Protein AF-A0A813E3Z1-F1 (afdb_monomer_lite)

Sequence (266 aa):
QDQLLAAVASARKRREEAEWQKRLFEMMGEDDNNDVSHFGGYEDVEAADRGGGDSWADDIAREVDARRRGGNLNMSKLMAEAARSVSAQQPSVSDGSRHKSASGGGPQKPAGGATGAADSSSSSARAAPAVRAAPAVDPEAAEEERLAARARDEARWSKLEANLAQAPEPSAATAGLGLREADLPWPSGPADNPLRIDPGGHPKVVRSQLRAGLLRWHPDKFEQRFGRLLVDGPEGKERASILGRVKALAQQLTRLMANMPSSENG

Organism: Polarella glacialis (NCBI:txid89957)

pLDDT: mean 73.29, std 20.18, range [33.88, 97.69]

Structure (mmCIF, N/CA/C/O backbone):
data_AF-A0A813E3Z1-F1
#
_entry.id   AF-A0A813E3Z1-F1
#
loop_
_atom_site.group_PDB
_atom_site.id
_atom_site.type_symbol
_atom_site.label_atom_id
_atom_site.label_alt_id
_atom_site.label_comp_id
_atom_site.label_asym_id
_atom_site.label_entity_id
_atom_site.label_seq_id
_atom_site.pdbx_PDB_ins_code
_atom_site.Cartn_x
_atom_site.Cartn_y
_atom_site.Cartn_z
_atom_site.occupancy
_atom_site.B_iso_or_equiv
_atom_site.auth_seq_id
_atom_site.auth_comp_id
_atom_site.auth_asym_id
_atom_site.auth_atom_id
_atom_site.pdbx_PDB_model_num
ATOM 1 N N . GLN A 1 1 ? 12.073 -34.706 -32.295 1.00 74.25 1 GLN A N 1
ATOM 2 C CA . GLN A 1 1 ? 11.045 -33.904 -32.996 1.00 74.25 1 GLN A CA 1
ATOM 3 C C . GLN A 1 1 ? 10.020 -33.339 -32.011 1.00 74.25 1 GLN A C 1
ATOM 5 O O . GLN A 1 1 ? 9.723 -32.156 -32.107 1.00 74.25 1 GLN A O 1
ATOM 10 N N . ASP A 1 2 ? 9.590 -34.099 -31.001 1.00 82.19 2 ASP A N 1
ATOM 11 C CA . ASP A 1 2 ? 8.597 -33.641 -30.006 1.00 82.19 2 ASP A CA 1
ATOM 12 C C . ASP A 1 2 ? 9.015 -32.408 -29.188 1.00 82.19 2 ASP A C 1
ATOM 14 O O . ASP A 1 2 ? 8.200 -31.524 -28.941 1.00 82.19 2 ASP A O 1
ATOM 18 N N . GLN A 1 3 ? 10.300 -32.276 -28.839 1.00 81.50 3 GLN A N 1
ATOM 19 C CA . GLN A 1 3 ? 10.806 -31.085 -28.139 1.00 81.50 3 GLN A CA 1
ATOM 20 C C . GLN A 1 3 ? 10.687 -29.801 -28.977 1.00 81.50 3 GLN A C 1
ATOM 22 O O . GLN A 1 3 ? 10.383 -28.740 -28.439 1.00 81.50 3 GLN A O 1
ATOM 27 N N . LEU A 1 4 ? 10.876 -29.893 -30.299 1.00 88.06 4 LEU A N 1
ATOM 28 C CA . LEU A 1 4 ? 10.722 -28.746 -31.197 1.00 88.06 4 LEU A CA 1
ATOM 29 C C . LEU A 1 4 ? 9.248 -28.346 -31.326 1.00 88.06 4 LEU A C 1
ATOM 31 O O . LEU A 1 4 ? 8.934 -27.160 -31.300 1.00 88.06 4 LEU A O 1
ATOM 35 N N . LEU A 1 5 ? 8.337 -29.321 -31.390 1.00 89.62 5 LEU A N 1
ATOM 36 C CA . LEU A 1 5 ? 6.895 -29.057 -31.420 1.00 89.62 5 LEU A CA 1
ATOM 37 C C . LEU A 1 5 ? 6.408 -28.400 -30.118 1.00 89.62 5 LEU A C 1
ATOM 39 O O . LEU A 1 5 ? 5.647 -27.434 -30.171 1.00 89.62 5 LEU A O 1
ATOM 43 N N . ALA A 1 6 ? 6.900 -28.852 -28.961 1.00 87.56 6 ALA A N 1
ATOM 44 C CA . ALA A 1 6 ? 6.587 -28.242 -27.668 1.00 87.56 6 ALA A CA 1
ATOM 45 C C . ALA A 1 6 ? 7.118 -26.799 -27.551 1.00 87.56 6 ALA A C 1
ATOM 47 O O . ALA A 1 6 ? 6.421 -25.921 -27.037 1.00 87.56 6 ALA A O 1
ATOM 48 N N . ALA A 1 7 ? 8.322 -26.530 -28.067 1.00 88.38 7 ALA A N 1
ATOM 49 C CA . ALA A 1 7 ? 8.898 -25.185 -28.092 1.00 88.38 7 ALA A CA 1
ATOM 50 C C . ALA A 1 7 ? 8.114 -24.227 -29.009 1.00 88.38 7 ALA A C 1
ATOM 52 O O . ALA A 1 7 ? 7.877 -23.075 -28.652 1.00 88.38 7 ALA A O 1
ATOM 53 N N . VAL A 1 8 ? 7.650 -24.702 -30.168 1.00 92.44 8 VAL A N 1
ATOM 54 C CA . VAL A 1 8 ? 6.814 -23.899 -31.077 1.00 92.44 8 VAL A CA 1
ATOM 55 C C . VAL A 1 8 ? 5.442 -23.616 -30.457 1.00 92.44 8 VAL A C 1
ATOM 57 O O . VAL A 1 8 ? 4.948 -22.491 -30.546 1.00 92.44 8 VAL A O 1
ATOM 60 N N . ALA A 1 9 ? 4.841 -24.599 -29.781 1.00 90.25 9 ALA A N 1
ATOM 61 C CA . ALA A 1 9 ? 3.564 -24.420 -29.094 1.00 90.25 9 ALA A CA 1
ATOM 62 C C . ALA A 1 9 ? 3.657 -23.397 -27.948 1.00 90.25 9 ALA A C 1
ATOM 64 O O . ALA A 1 9 ? 2.782 -22.540 -27.818 1.00 90.25 9 ALA A O 1
ATOM 65 N N . SER A 1 10 ? 4.730 -23.434 -27.150 1.00 85.31 10 SER A N 1
ATOM 66 C CA . SER A 1 10 ? 4.934 -22.468 -26.063 1.00 85.31 10 SER A CA 1
ATOM 67 C C . SER A 1 10 ? 5.219 -21.055 -26.582 1.00 85.31 10 SER A C 1
ATOM 69 O O . SER A 1 10 ? 4.670 -20.090 -26.049 1.00 85.31 10 SER A O 1
ATOM 71 N N . ALA A 1 11 ? 5.996 -20.921 -27.662 1.00 90.12 11 ALA A N 1
ATOM 72 C CA . ALA A 1 11 ? 6.243 -19.635 -28.314 1.00 90.12 11 ALA A CA 1
ATOM 73 C C . ALA A 1 11 ? 4.955 -19.019 -28.883 1.00 90.12 11 ALA A C 1
ATOM 75 O O . ALA A 1 11 ? 4.701 -17.827 -28.704 1.00 90.12 11 ALA A O 1
ATOM 76 N N . ARG A 1 12 ? 4.106 -19.838 -29.516 1.00 93.75 12 ARG A N 1
ATOM 77 C CA . ARG A 1 12 ? 2.800 -19.399 -30.018 1.00 93.75 12 ARG A CA 1
ATOM 78 C C . ARG A 1 12 ? 1.882 -18.950 -28.884 1.00 93.75 12 ARG A C 1
ATOM 80 O O . ARG A 1 12 ? 1.320 -17.864 -28.972 1.00 93.75 12 ARG A O 1
ATOM 87 N N . LYS A 1 13 ? 1.796 -19.735 -27.806 1.00 91.88 13 LYS A N 1
ATOM 88 C CA . LYS A 1 13 ? 0.985 -19.389 -26.632 1.00 91.88 13 LYS A CA 1
ATOM 89 C C . LYS A 1 13 ? 1.420 -18.058 -26.012 1.00 91.88 13 LYS A C 1
ATOM 91 O O . LYS A 1 13 ? 0.569 -17.225 -25.734 1.00 91.88 13 LYS A O 1
ATOM 96 N N . ARG A 1 14 ? 2.732 -17.819 -25.867 1.00 87.62 14 ARG A N 1
ATOM 97 C CA . ARG A 1 14 ? 3.255 -16.533 -25.367 1.00 87.62 14 ARG A CA 1
ATOM 98 C C . ARG A 1 14 ? 2.874 -15.352 -26.257 1.00 87.62 14 ARG A C 1
ATOM 100 O O . ARG A 1 14 ? 2.561 -14.284 -25.745 1.00 87.62 14 ARG A O 1
ATOM 107 N N . ARG A 1 15 ? 2.890 -15.533 -27.581 1.00 91.56 15 ARG A N 1
ATOM 108 C CA . ARG A 1 15 ? 2.476 -14.482 -28.519 1.00 91.56 15 ARG A CA 1
ATOM 109 C C . ARG A 1 15 ? 0.981 -14.185 -28.409 1.00 91.56 15 ARG A C 1
ATOM 111 O O . ARG A 1 15 ? 0.606 -13.021 -28.352 1.00 91.56 15 ARG A O 1
ATOM 118 N N . GLU A 1 16 ? 0.152 -15.224 -28.350 1.00 92.19 16 GLU A N 1
ATOM 119 C CA . GLU A 1 16 ? -1.299 -15.083 -28.185 1.00 92.19 16 GLU A CA 1
ATOM 120 C C . GLU A 1 16 ? -1.649 -14.410 -26.845 1.00 92.19 16 GLU A C 1
ATOM 122 O O . GLU A 1 16 ? -2.505 -13.531 -26.806 1.00 92.19 16 GLU A O 1
ATOM 127 N N . GLU A 1 17 ? -0.940 -14.745 -25.763 1.00 86.12 17 GLU A N 1
ATOM 128 C CA . GLU A 1 17 ? -1.108 -14.118 -24.446 1.00 86.12 17 GLU A CA 1
ATOM 129 C C . GLU A 1 17 ? -0.689 -12.639 -24.443 1.00 86.12 17 GLU A C 1
ATOM 131 O O . GLU A 1 17 ? -1.415 -11.801 -23.913 1.00 86.12 17 GLU A O 1
ATOM 136 N N . ALA A 1 18 ? 0.419 -12.287 -25.104 1.00 87.62 18 ALA A N 1
ATOM 137 C CA . ALA A 1 18 ? 0.845 -10.894 -25.253 1.00 87.62 18 ALA A CA 1
ATOM 138 C C . ALA A 1 18 ? -0.134 -10.065 -26.108 1.00 87.62 18 ALA A C 1
ATOM 140 O O . ALA A 1 18 ? -0.442 -8.920 -25.773 1.00 87.62 18 ALA A O 1
ATOM 141 N N . GLU A 1 19 ? -0.660 -10.637 -27.197 1.00 90.06 19 GLU A N 1
ATOM 142 C CA . GLU A 1 19 ? -1.689 -9.994 -28.027 1.00 90.06 19 GLU A CA 1
ATOM 143 C C . GLU A 1 19 ? -3.004 -9.815 -27.252 1.00 90.06 19 GLU A C 1
ATOM 145 O O . GLU A 1 19 ? -3.650 -8.769 -27.362 1.00 90.06 19 GLU A O 1
ATOM 150 N N . TRP A 1 20 ? -3.377 -10.796 -26.427 1.00 93.81 20 TRP A N 1
ATOM 151 C CA . TRP A 1 20 ? -4.540 -10.703 -25.549 1.00 93.81 20 TRP A CA 1
ATOM 152 C C . TRP A 1 20 ? -4.360 -9.630 -24.471 1.00 93.81 20 TRP A C 1
ATOM 154 O O . TRP A 1 20 ? -5.242 -8.790 -24.317 1.00 93.81 20 TRP A O 1
ATOM 164 N N . GLN A 1 21 ? -3.208 -9.581 -23.794 1.00 79.00 21 GLN A N 1
ATOM 165 C CA . GLN A 1 21 ? -2.895 -8.526 -22.823 1.00 79.00 21 GLN A CA 1
ATOM 166 C C . GLN A 1 21 ? -2.928 -7.136 -23.462 1.00 79.00 21 GLN A C 1
ATOM 168 O O . GLN A 1 21 ? -3.492 -6.210 -22.880 1.00 79.00 21 GLN A O 1
ATOM 173 N N . LYS A 1 22 ? -2.384 -6.990 -24.678 1.00 84.75 22 LYS A N 1
ATOM 174 C CA . LYS A 1 22 ? -2.438 -5.728 -25.424 1.00 84.75 22 LYS A CA 1
ATOM 175 C C . LYS A 1 22 ? -3.880 -5.308 -25.712 1.00 84.75 22 LYS A C 1
ATOM 177 O O . LYS A 1 22 ? -4.226 -4.166 -25.435 1.00 84.75 22 LYS A O 1
ATOM 182 N N . ARG A 1 23 ? -4.723 -6.219 -26.214 1.00 83.12 23 ARG A N 1
ATOM 183 C CA . ARG A 1 23 ? -6.149 -5.934 -26.466 1.00 83.12 23 ARG A CA 1
ATOM 184 C C . ARG A 1 23 ? -6.906 -5.578 -25.198 1.00 83.12 23 ARG A C 1
ATOM 186 O O . ARG A 1 23 ? -7.739 -4.686 -25.222 1.00 83.12 23 ARG A O 1
ATOM 193 N N . LEU A 1 24 ? -6.625 -6.272 -24.100 1.00 81.12 24 LEU A N 1
ATOM 194 C CA . LEU A 1 24 ? -7.276 -6.011 -22.822 1.00 81.12 24 LEU A CA 1
ATOM 195 C C . LEU A 1 24 ? -6.891 -4.627 -22.287 1.00 81.12 24 LEU A C 1
ATOM 197 O O . LEU A 1 24 ? -7.737 -3.909 -21.765 1.00 81.12 24 LEU A O 1
ATOM 201 N N . PHE A 1 25 ? -5.636 -4.223 -22.493 1.00 74.25 25 PHE A N 1
ATOM 202 C CA . PHE A 1 25 ? -5.161 -2.884 -22.162 1.00 74.25 25 PHE A CA 1
ATOM 203 C C . PHE A 1 25 ? -5.736 -1.795 -23.082 1.00 74.25 25 PHE A C 1
ATOM 205 O O . PHE A 1 25 ? -6.035 -0.706 -22.609 1.00 74.25 25 PHE A O 1
ATOM 212 N N . GLU A 1 26 ? -5.906 -2.078 -24.374 1.00 76.44 26 GLU A N 1
ATOM 213 C CA . GLU A 1 26 ? -6.523 -1.167 -25.350 1.00 76.44 26 GLU A CA 1
ATOM 214 C C . GLU A 1 26 ? -8.010 -0.953 -25.028 1.00 76.44 26 GLU A C 1
ATOM 216 O O . GLU A 1 26 ? -8.450 0.179 -24.859 1.00 76.44 26 GLU A O 1
ATOM 221 N N . MET A 1 27 ? -8.743 -2.040 -24.778 1.00 69.62 27 MET A N 1
ATOM 222 C CA . MET A 1 27 ? -10.168 -2.013 -24.443 1.00 69.62 27 MET A CA 1
ATOM 223 C C . MET A 1 27 ? -10.462 -1.344 -23.091 1.00 69.62 27 MET A C 1
ATOM 225 O O . MET A 1 27 ? -11.468 -0.660 -22.968 1.00 69.62 27 MET A O 1
ATOM 229 N N . MET A 1 28 ? -9.596 -1.498 -22.080 1.00 67.94 28 MET A N 1
ATOM 230 C CA . MET A 1 28 ? -9.754 -0.782 -20.801 1.00 67.94 28 MET A CA 1
ATOM 231 C C . MET A 1 28 ? -9.147 0.630 -20.808 1.00 67.94 28 MET A C 1
ATOM 233 O O . MET A 1 28 ? -9.383 1.403 -19.887 1.00 67.94 28 MET A O 1
ATOM 237 N N . GLY A 1 29 ? -8.323 0.966 -21.803 1.00 57.12 29 GLY A N 1
ATOM 238 C CA . GLY A 1 29 ? -7.629 2.250 -21.886 1.00 57.12 29 GLY A CA 1
ATOM 239 C C . GLY A 1 29 ? -8.407 3.348 -22.613 1.00 57.12 29 GLY A C 1
ATOM 240 O O . GLY A 1 29 ? -8.059 4.519 -22.448 1.00 57.12 29 GLY A O 1
ATOM 241 N N . GLU A 1 30 ? -9.416 2.991 -23.412 1.00 54.31 30 GLU A N 1
ATOM 242 C CA . GLU A 1 30 ? -10.177 3.939 -24.238 1.00 54.31 30 GLU A CA 1
ATOM 243 C C . GLU A 1 30 ? -11.436 4.510 -23.559 1.00 54.31 30 GLU A C 1
ATOM 245 O O . GLU A 1 30 ? -11.822 5.626 -23.900 1.00 54.31 30 GLU A O 1
ATOM 250 N N . ASP A 1 31 ? -12.017 3.842 -22.554 1.00 51.91 31 ASP A N 1
ATOM 251 C CA . ASP A 1 31 ? -13.284 4.296 -21.942 1.00 51.91 31 ASP A CA 1
ATOM 252 C C . ASP A 1 31 ? -13.135 5.350 -20.822 1.00 51.91 31 ASP A C 1
ATOM 254 O O . ASP A 1 31 ? -14.078 6.077 -20.522 1.00 51.91 31 ASP A O 1
ATOM 258 N N . ASP A 1 32 ? -11.950 5.526 -20.228 1.00 51.78 32 ASP A N 1
ATOM 259 C CA . ASP A 1 32 ? -11.802 6.338 -19.001 1.00 51.78 32 ASP A CA 1
ATOM 260 C C . ASP A 1 32 ? -11.526 7.838 -19.229 1.00 51.78 32 ASP A C 1
ATOM 262 O O . ASP A 1 32 ? -11.311 8.598 -18.280 1.00 51.78 32 ASP A O 1
ATOM 266 N N . ASN A 1 33 ? -11.509 8.302 -20.481 1.00 51.59 33 ASN A N 1
ATOM 267 C CA . ASN A 1 33 ? -11.088 9.671 -20.797 1.00 51.59 33 ASN A CA 1
ATOM 268 C C . ASN A 1 33 ? -12.229 10.684 -20.978 1.00 51.59 33 ASN A C 1
ATOM 270 O O . ASN A 1 33 ? -11.923 11.847 -21.238 1.00 51.59 33 ASN A O 1
ATOM 274 N N . ASN A 1 34 ? -13.506 10.301 -20.836 1.00 47.50 34 ASN A N 1
ATOM 275 C CA . ASN A 1 34 ? -14.605 11.230 -21.137 1.00 47.50 34 ASN A CA 1
ATOM 276 C C . ASN A 1 34 ? -15.679 11.431 -20.055 1.00 47.50 34 ASN A C 1
ATOM 278 O O . ASN A 1 34 ? -16.623 12.167 -20.325 1.00 47.50 34 ASN A O 1
ATOM 282 N N . ASP A 1 35 ? -15.544 10.881 -18.839 1.00 48.06 35 ASP A N 1
ATOM 283 C CA . ASP A 1 35 ? -16.589 11.073 -17.809 1.00 48.06 35 ASP A CA 1
ATOM 284 C C . ASP A 1 35 ? -16.090 11.361 -16.380 1.00 48.06 35 ASP A C 1
ATOM 286 O O . ASP A 1 35 ? -16.751 11.099 -15.381 1.00 48.06 35 ASP A O 1
ATOM 290 N N . VAL A 1 36 ? -14.912 11.976 -16.244 1.00 48.81 36 VAL A N 1
ATOM 291 C CA . VAL A 1 36 ? -14.408 12.433 -14.927 1.00 48.81 36 VAL A CA 1
ATOM 292 C C . VAL A 1 36 ? -15.011 13.793 -14.511 1.00 48.81 36 VAL A C 1
ATOM 294 O O . VAL A 1 36 ? -14.754 14.293 -13.418 1.00 48.81 36 VAL A O 1
ATOM 297 N N . SER A 1 37 ? -15.879 14.385 -15.339 1.00 51.22 37 SER A N 1
ATOM 298 C CA . SER A 1 37 ? -16.566 15.651 -15.023 1.00 51.22 37 SER A CA 1
ATOM 299 C C . SER A 1 37 ? -17.911 15.469 -14.310 1.00 51.22 37 SER A C 1
ATOM 301 O O . SER A 1 37 ? -18.487 16.462 -13.870 1.00 51.22 37 SER A O 1
ATOM 303 N N . HIS A 1 38 ? -18.425 14.239 -14.178 1.00 45.81 38 HIS A N 1
ATOM 304 C CA . HIS A 1 38 ? -19.737 13.974 -13.571 1.00 45.81 38 HIS A CA 1
ATOM 305 C C . HIS A 1 38 ? -19.663 13.449 -12.124 1.00 45.81 38 HIS A C 1
ATOM 307 O O . HIS A 1 38 ? -20.632 12.923 -11.589 1.00 45.81 38 HIS A O 1
ATOM 313 N N . PHE A 1 39 ? -18.531 13.624 -11.433 1.00 45.41 39 PHE A N 1
ATOM 314 C CA . PHE A 1 39 ? -18.390 13.253 -10.016 1.00 45.41 39 PHE A CA 1
ATOM 315 C C . PHE A 1 39 ? -18.828 14.395 -9.081 1.00 45.41 39 PHE A C 1
ATOM 317 O O . PHE A 1 39 ? -18.087 14.855 -8.214 1.00 45.41 39 PHE A O 1
ATOM 324 N N . GLY A 1 40 ? -20.044 14.891 -9.303 1.00 45.53 40 GLY A N 1
ATOM 325 C CA . GLY A 1 40 ? -20.705 15.910 -8.492 1.00 45.53 40 GLY A CA 1
ATOM 326 C C . GLY A 1 40 ? -22.114 15.457 -8.135 1.00 45.53 40 GLY A C 1
ATOM 327 O O . GLY A 1 40 ? -23.074 16.017 -8.648 1.00 45.53 40 GLY A O 1
ATOM 328 N N . GLY A 1 41 ? -22.242 14.417 -7.307 1.00 39.44 41 GLY A N 1
ATOM 329 C CA . GLY A 1 41 ? -23.560 13.919 -6.898 1.00 39.44 41 GLY A CA 1
ATOM 330 C C . GLY A 1 41 ? -23.558 12.553 -6.219 1.00 39.44 41 GLY A C 1
ATOM 331 O O . GLY A 1 41 ? -24.340 11.693 -6.595 1.00 39.44 41 GLY A O 1
ATOM 332 N N . TYR A 1 42 ? -22.696 12.327 -5.224 1.00 44.44 42 TYR A N 1
ATOM 333 C CA . TYR A 1 42 ? -22.713 11.087 -4.427 1.00 44.44 42 TYR A CA 1
ATOM 334 C C . TYR A 1 42 ? -23.624 11.171 -3.187 1.00 44.44 42 TYR A C 1
ATOM 336 O O . TYR A 1 42 ? -23.432 10.424 -2.234 1.00 44.44 42 TYR A O 1
ATOM 344 N N . GLU A 1 43 ? -24.612 12.072 -3.184 1.00 48.91 43 GLU A N 1
ATOM 345 C CA . GLU A 1 43 ? -25.593 12.192 -2.090 1.00 48.91 43 GLU A CA 1
ATOM 346 C C . GLU A 1 43 ? -26.978 11.604 -2.421 1.00 48.91 43 GLU A C 1
ATOM 348 O O . GLU A 1 43 ? -27.821 11.569 -1.534 1.00 48.91 43 GLU A O 1
ATOM 353 N N . ASP A 1 44 ? -27.222 11.078 -3.633 1.00 49.97 44 ASP A N 1
ATOM 354 C CA . ASP A 1 44 ? -28.582 10.651 -4.040 1.00 49.97 44 ASP A CA 1
ATOM 355 C C . ASP A 1 44 ? -28.692 9.215 -4.596 1.00 49.97 44 ASP A C 1
ATOM 357 O O . ASP A 1 44 ? -29.713 8.826 -5.158 1.00 49.97 44 ASP A O 1
ATOM 361 N N . VAL A 1 45 ? -27.657 8.381 -4.433 1.00 49.81 45 VAL A N 1
ATOM 362 C CA . VAL A 1 45 ? -27.707 6.969 -4.882 1.00 49.81 45 VAL A CA 1
ATOM 363 C C . VAL A 1 45 ? -28.235 6.034 -3.785 1.00 49.81 45 VAL A C 1
ATOM 365 O O . VAL A 1 45 ? -28.854 5.018 -4.088 1.00 49.81 45 VAL A O 1
ATOM 368 N N . GLU A 1 46 ? -28.116 6.404 -2.505 1.00 50.75 46 GLU A N 1
ATOM 369 C CA . GLU A 1 46 ? -28.684 5.605 -1.403 1.00 50.75 46 GLU A CA 1
ATOM 370 C C . GLU A 1 46 ? -30.224 5.684 -1.321 1.00 50.75 46 GLU A C 1
ATOM 372 O O . GLU A 1 46 ? -30.855 4.852 -0.665 1.00 50.75 46 GLU A O 1
ATOM 377 N N . ALA A 1 47 ? -30.862 6.640 -2.008 1.00 54.59 47 ALA A N 1
ATOM 378 C CA . ALA A 1 47 ? -32.322 6.736 -2.068 1.00 54.59 47 ALA A CA 1
ATOM 379 C C . ALA A 1 47 ? -32.950 5.810 -3.129 1.00 54.59 47 ALA A C 1
ATOM 381 O O . ALA A 1 47 ? -34.119 5.437 -2.995 1.00 54.59 47 ALA A O 1
ATOM 382 N N . ALA A 1 48 ? -32.190 5.406 -4.152 1.00 53.62 48 ALA A N 1
ATOM 383 C CA . ALA A 1 48 ? -32.691 4.578 -5.249 1.00 53.62 48 ALA A CA 1
ATOM 384 C C . ALA A 1 48 ? -32.590 3.063 -4.982 1.00 53.62 48 ALA A C 1
ATOM 386 O O . ALA A 1 48 ? -33.315 2.292 -5.607 1.00 53.62 48 ALA A O 1
ATOM 387 N N . ASP A 1 49 ? -31.767 2.629 -4.021 1.00 47.38 49 ASP A N 1
ATOM 388 C CA . ASP A 1 49 ? -31.465 1.207 -3.787 1.00 47.38 49 ASP A CA 1
ATOM 389 C C . ASP A 1 49 ? -32.245 0.586 -2.609 1.00 47.38 49 ASP A C 1
ATOM 391 O O . ASP A 1 49 ? -31.746 -0.215 -1.822 1.00 47.38 49 ASP A O 1
ATOM 395 N N . ARG A 1 50 ? -33.524 0.957 -2.466 1.00 50.66 50 ARG A N 1
ATOM 396 C CA . ARG A 1 50 ? -34.478 0.248 -1.582 1.00 50.66 50 ARG A CA 1
ATOM 397 C C . ARG A 1 50 ? -35.255 -0.858 -2.303 1.00 50.66 50 ARG A C 1
ATOM 399 O O . ARG A 1 50 ? -36.265 -1.337 -1.790 1.00 50.66 50 ARG A O 1
ATOM 406 N N . GLY A 1 51 ? -34.802 -1.265 -3.487 1.00 52.94 51 GLY A N 1
ATOM 407 C CA . GLY A 1 51 ? -35.504 -2.194 -4.368 1.00 52.94 51 GLY A CA 1
ATOM 408 C C . GLY A 1 51 ? -34.684 -3.424 -4.744 1.00 52.94 51 GLY A C 1
ATOM 409 O O . GLY A 1 51 ? -34.284 -3.546 -5.890 1.00 52.94 51 GLY A O 1
ATOM 410 N N . GLY A 1 52 ? -34.516 -4.363 -3.809 1.00 54.84 52 GLY A N 1
ATOM 411 C CA . GLY A 1 52 ? -34.268 -5.777 -4.126 1.00 54.84 52 GLY A CA 1
ATOM 412 C C . GLY A 1 52 ? -32.891 -6.121 -4.705 1.00 54.84 52 GLY A C 1
ATOM 413 O O . GLY A 1 52 ? -32.784 -6.523 -5.861 1.00 54.84 52 GLY A O 1
ATOM 414 N N . GLY A 1 53 ? -31.859 -6.087 -3.860 1.00 48.47 53 GLY A N 1
ATOM 415 C CA . GLY A 1 53 ? -30.491 -6.533 -4.163 1.00 48.47 53 GLY A CA 1
ATOM 416 C C . GLY A 1 53 ? -30.289 -8.046 -4.373 1.00 48.47 53 GLY A C 1
ATOM 417 O O . GLY A 1 53 ? -29.180 -8.526 -4.169 1.00 48.47 53 GLY A O 1
ATOM 418 N N . ASP A 1 54 ? -31.317 -8.793 -4.792 1.00 52.31 54 ASP A N 1
ATOM 419 C CA . ASP A 1 54 ? -31.247 -10.248 -5.042 1.00 52.31 54 ASP A CA 1
ATOM 420 C C . ASP A 1 54 ? -31.248 -10.621 -6.543 1.00 52.31 54 ASP A C 1
ATOM 422 O O . ASP A 1 54 ? -31.066 -11.779 -6.912 1.00 52.31 54 ASP A O 1
ATOM 426 N N . SER A 1 55 ? -31.398 -9.658 -7.459 1.00 63.38 55 SER A N 1
ATOM 427 C CA . SER A 1 55 ? -31.690 -9.967 -8.871 1.00 63.38 55 SER A CA 1
ATOM 428 C C . SER A 1 55 ? -30.532 -10.584 -9.667 1.00 63.38 55 SER A C 1
ATOM 430 O O . SER A 1 55 ? -30.774 -11.380 -10.571 1.00 63.38 55 SER A O 1
ATOM 432 N N . TRP A 1 56 ? -29.277 -10.212 -9.400 1.00 74.56 56 TRP A N 1
ATOM 433 C CA . TRP A 1 56 ? -28.175 -10.600 -10.294 1.00 74.56 56 TRP A CA 1
ATOM 434 C C . TRP A 1 56 ? -27.676 -12.029 -10.051 1.00 74.56 56 TRP A C 1
ATOM 436 O O . TRP A 1 56 ? -27.442 -12.780 -11.000 1.00 74.56 56 TRP A O 1
ATOM 446 N N . ALA A 1 57 ? -27.554 -12.433 -8.783 1.00 70.94 57 ALA A N 1
ATOM 447 C CA . ALA A 1 57 ? -27.157 -13.796 -8.436 1.00 70.94 57 ALA A CA 1
ATOM 448 C C . ALA A 1 57 ? -28.225 -14.815 -8.874 1.00 70.94 57 ALA A C 1
ATOM 450 O O . ALA A 1 57 ? -27.883 -15.880 -9.399 1.00 70.94 57 ALA A O 1
ATOM 451 N N . ASP A 1 58 ? -29.503 -14.452 -8.744 1.00 74.75 58 ASP A N 1
ATOM 452 C CA . ASP A 1 58 ? -30.624 -15.272 -9.200 1.00 74.75 58 ASP A CA 1
ATOM 453 C C . ASP A 1 58 ? -30.710 -15.366 -10.727 1.00 74.75 58 ASP A C 1
ATOM 455 O O . ASP A 1 58 ? -31.031 -16.436 -11.248 1.00 74.75 58 ASP A O 1
ATOM 459 N N . ASP A 1 59 ? -30.372 -14.305 -11.466 1.00 72.31 59 ASP A N 1
ATOM 460 C CA . ASP A 1 59 ? -30.301 -14.363 -12.931 1.00 72.31 59 ASP A CA 1
ATOM 461 C C . ASP A 1 59 ? -29.175 -15.283 -13.418 1.00 72.31 59 ASP A C 1
ATOM 463 O O . ASP A 1 59 ? -29.389 -16.087 -14.331 1.00 72.31 59 ASP A O 1
ATOM 467 N N . ILE A 1 60 ? -28.011 -15.266 -12.759 1.00 75.06 60 ILE A N 1
ATOM 468 C CA . ILE A 1 60 ? -26.920 -16.204 -13.065 1.00 75.06 60 ILE A CA 1
ATOM 469 C C . ILE A 1 60 ? -27.343 -17.642 -12.756 1.00 75.06 60 ILE A C 1
ATOM 471 O O . ILE A 1 60 ? -27.132 -18.541 -13.578 1.00 75.06 60 ILE A O 1
ATOM 475 N N . ALA A 1 61 ? -27.954 -17.879 -11.592 1.00 81.06 61 ALA A N 1
ATOM 476 C CA . ALA A 1 61 ? -28.430 -19.206 -11.215 1.00 81.06 61 ALA A CA 1
ATOM 477 C C . ALA A 1 61 ? -29.480 -19.721 -12.213 1.00 81.06 61 ALA A C 1
ATOM 479 O O . ALA A 1 61 ? -29.393 -20.864 -12.669 1.00 81.06 61 ALA A O 1
ATOM 480 N N . ARG A 1 62 ? -30.416 -18.857 -12.624 1.00 80.56 62 ARG A N 1
ATOM 481 C CA . ARG A 1 62 ? -31.459 -19.157 -13.612 1.00 80.56 62 ARG A CA 1
ATOM 482 C C . ARG A 1 62 ? -30.873 -19.467 -14.988 1.00 80.56 62 ARG A C 1
ATOM 484 O O . ARG A 1 62 ? -31.328 -20.413 -15.633 1.00 80.56 62 ARG A O 1
ATOM 491 N N . GLU A 1 63 ? -29.850 -18.737 -15.429 1.00 76.56 63 GLU A N 1
ATOM 492 C CA . GLU A 1 63 ? -29.200 -18.991 -16.718 1.00 76.56 63 GLU A CA 1
ATOM 493 C C . GLU A 1 63 ? -28.392 -20.300 -16.717 1.00 76.56 63 GLU A C 1
ATOM 495 O O . GLU A 1 63 ? -28.442 -21.068 -17.684 1.00 76.56 63 GLU A O 1
ATOM 500 N N . VAL A 1 64 ? -27.697 -20.617 -15.622 1.00 79.94 64 VAL A N 1
ATOM 501 C CA . VAL A 1 64 ? -26.984 -21.897 -15.473 1.00 79.94 64 VAL A CA 1
ATOM 502 C C . VAL A 1 64 ? -27.962 -23.075 -15.483 1.00 79.94 64 VAL A C 1
ATOM 504 O O . VAL A 1 64 ? -27.704 -24.090 -16.141 1.00 79.94 64 VAL A O 1
ATOM 507 N N . ASP A 1 65 ? -29.107 -22.934 -14.819 1.00 81.38 65 ASP A N 1
ATOM 508 C CA . ASP A 1 65 ? -30.160 -23.948 -14.817 1.00 81.38 65 ASP A CA 1
ATOM 509 C C . ASP A 1 65 ? -30.818 -24.104 -16.195 1.00 81.38 65 ASP A C 1
ATOM 511 O O . ASP A 1 65 ? -31.072 -25.229 -16.639 1.00 81.38 65 ASP A O 1
ATOM 515 N N . ALA A 1 66 ? -31.027 -23.000 -16.918 1.00 73.56 66 ALA A N 1
ATOM 516 C CA . ALA A 1 66 ? -31.502 -23.028 -18.298 1.00 73.56 66 ALA A CA 1
ATOM 517 C C . ALA A 1 66 ? -30.512 -23.762 -19.220 1.00 73.56 66 ALA A C 1
ATOM 519 O O . ALA A 1 66 ? -30.929 -24.594 -20.029 1.00 73.56 66 ALA A O 1
ATOM 520 N N . ARG A 1 67 ? -29.198 -23.548 -19.046 1.00 72.69 67 ARG A N 1
ATOM 521 C CA . ARG A 1 67 ? -28.149 -24.271 -19.793 1.00 72.69 67 ARG A CA 1
ATOM 522 C C . ARG A 1 67 ? -28.079 -25.757 -19.437 1.00 72.69 67 ARG A C 1
ATOM 524 O O . ARG A 1 67 ? -27.817 -26.574 -20.317 1.00 72.69 67 ARG A O 1
ATOM 531 N N . ARG A 1 68 ? -28.341 -26.130 -18.178 1.00 74.00 68 ARG A N 1
ATOM 532 C CA . ARG A 1 68 ? -28.418 -27.543 -17.758 1.00 74.00 68 ARG A CA 1
ATOM 533 C C . ARG A 1 68 ? -29.645 -28.257 -18.320 1.00 74.00 68 ARG A C 1
ATOM 535 O O . ARG A 1 68 ? -29.543 -29.432 -18.667 1.00 74.00 68 ARG A O 1
ATOM 542 N N . ARG A 1 69 ? -30.789 -27.571 -18.417 1.00 77.06 69 ARG A N 1
ATOM 543 C CA . ARG A 1 69 ? -32.037 -28.145 -18.956 1.00 77.06 69 ARG A CA 1
ATOM 544 C C . ARG A 1 69 ? -32.061 -28.167 -20.489 1.00 77.06 69 ARG A C 1
ATOM 546 O O . ARG A 1 69 ? -32.611 -29.097 -21.070 1.00 77.06 69 ARG A O 1
ATOM 553 N N . GLY A 1 70 ? -31.444 -27.186 -21.148 1.00 60.25 70 GLY A N 1
ATOM 554 C CA . GLY A 1 70 ? -31.395 -27.043 -22.607 1.00 60.25 70 GLY A CA 1
ATOM 555 C C . GLY A 1 70 ? -30.146 -27.650 -23.249 1.00 60.25 70 GLY A C 1
ATOM 556 O O . GLY A 1 70 ? -29.404 -26.933 -23.915 1.00 60.25 70 GLY A O 1
ATOM 557 N N . GLY A 1 71 ? -29.905 -28.946 -23.023 1.00 53.78 71 GLY A N 1
ATOM 558 C CA . GLY A 1 71 ? -28.694 -29.669 -23.428 1.00 53.78 71 GLY A CA 1
ATOM 559 C C . GLY A 1 71 ? -28.073 -29.237 -24.766 1.00 53.78 71 GLY A C 1
ATOM 560 O O . GLY A 1 71 ? -28.731 -29.242 -25.801 1.00 53.78 71 GLY A O 1
ATOM 561 N N . ASN A 1 72 ? -26.776 -28.906 -24.715 1.00 55.19 72 ASN A N 1
ATOM 562 C CA . ASN A 1 72 ? -25.847 -28.772 -25.843 1.00 55.19 72 ASN A CA 1
ATOM 563 C C . ASN A 1 72 ? -26.448 -28.177 -27.131 1.00 55.19 72 ASN A C 1
ATOM 565 O O . ASN A 1 72 ? -26.482 -28.815 -28.188 1.00 55.19 72 ASN A O 1
ATOM 569 N N . LEU A 1 73 ? -26.822 -26.897 -27.083 1.00 57.69 73 LEU A N 1
ATOM 570 C CA . LEU A 1 73 ? -26.876 -26.084 -28.295 1.00 57.69 73 LEU A CA 1
ATOM 571 C C . LEU A 1 73 ? -25.443 -25.852 -28.785 1.00 57.69 73 LEU A C 1
ATOM 573 O O . LEU A 1 73 ? -24.696 -25.001 -28.313 1.00 57.69 73 LEU A O 1
ATOM 577 N N . ASN A 1 74 ? -25.069 -26.731 -29.706 1.00 58.59 74 ASN A N 1
ATOM 578 C CA . ASN A 1 74 ? -23.792 -26.844 -30.382 1.00 58.59 74 ASN A CA 1
ATOM 579 C C . ASN A 1 74 ? -23.300 -25.461 -30.861 1.00 58.59 74 ASN A C 1
ATOM 581 O O . ASN A 1 74 ? -23.933 -24.836 -31.713 1.00 58.59 74 ASN A O 1
ATOM 585 N N . MET A 1 75 ? -22.162 -24.996 -30.327 1.00 55.44 75 MET A N 1
ATOM 586 C CA . MET A 1 75 ? -21.531 -23.697 -30.638 1.00 55.44 75 MET A CA 1
ATOM 587 C C . MET A 1 75 ? -21.295 -23.495 -32.153 1.00 55.44 75 MET A C 1
ATOM 589 O O . MET A 1 75 ? -21.223 -22.374 -32.652 1.00 55.44 75 MET A O 1
ATOM 593 N N . SER A 1 76 ? -21.272 -24.595 -32.908 1.00 56.66 76 SER A N 1
ATOM 594 C CA . SER A 1 76 ? -21.242 -24.629 -34.372 1.00 56.66 76 SER A CA 1
ATOM 595 C C . SER A 1 76 ? -22.463 -23.988 -35.047 1.00 56.66 76 SER A C 1
ATOM 597 O O . SER A 1 76 ? -22.312 -23.410 -36.121 1.00 56.66 76 SER A O 1
ATOM 599 N N . LYS A 1 77 ? -23.655 -24.013 -34.435 1.00 60.69 77 LYS A N 1
ATOM 600 C CA . LYS A 1 77 ? -24.856 -23.371 -35.001 1.00 60.69 77 LYS A CA 1
ATOM 601 C C . LYS A 1 77 ? -24.808 -21.847 -34.853 1.00 60.69 77 LYS A C 1
ATOM 603 O O . LYS A 1 77 ? -25.181 -21.137 -35.779 1.00 60.69 77 LYS A O 1
ATOM 608 N N . LEU A 1 78 ? -24.254 -21.368 -33.738 1.00 60.84 78 LEU A N 1
ATOM 609 C CA . LEU A 1 78 ? -24.065 -19.942 -33.452 1.00 60.84 78 LEU A CA 1
ATOM 610 C C . LEU A 1 78 ? -22.975 -19.331 -34.356 1.00 60.84 78 LEU A C 1
ATOM 612 O O . LEU A 1 78 ? -23.153 -18.247 -34.903 1.00 60.84 78 LEU A O 1
ATOM 616 N N . MET A 1 79 ? -21.899 -20.082 -34.626 1.00 70.50 79 MET A N 1
ATOM 617 C CA . MET A 1 79 ? -20.889 -19.718 -35.634 1.00 70.50 79 MET A CA 1
ATOM 618 C C . MET A 1 79 ? -21.446 -19.725 -37.070 1.00 70.50 79 MET A C 1
ATOM 620 O O . MET A 1 79 ? -21.125 -18.839 -37.861 1.00 70.50 79 MET A O 1
ATOM 624 N N . ALA A 1 80 ? -22.312 -20.686 -37.415 1.00 66.31 80 ALA A N 1
ATOM 625 C CA . ALA A 1 80 ? -22.927 -20.755 -38.744 1.00 66.31 80 ALA A CA 1
ATOM 626 C C . ALA A 1 80 ? -23.920 -19.608 -39.016 1.00 66.31 80 ALA A C 1
ATOM 628 O O . ALA A 1 80 ? -24.126 -19.239 -40.173 1.00 66.31 80 ALA A O 1
ATOM 629 N N . GLU A 1 81 ? -24.522 -19.040 -37.972 1.00 63.31 81 GLU A N 1
ATOM 630 C CA . GLU A 1 81 ? -25.439 -17.903 -38.074 1.00 63.31 81 GLU A CA 1
ATOM 631 C C . GLU A 1 81 ? -24.684 -16.564 -38.147 1.00 63.31 81 GLU A C 1
ATOM 633 O O . GLU A 1 81 ? -25.011 -15.723 -38.985 1.00 63.31 81 GLU A O 1
ATOM 638 N N . ALA A 1 82 ? -23.582 -16.419 -37.401 1.00 65.50 82 ALA A N 1
ATOM 639 C CA . ALA A 1 82 ? -22.689 -15.258 -37.492 1.00 65.50 82 ALA A CA 1
ATOM 640 C C . ALA A 1 82 ? -21.991 -15.132 -38.863 1.00 65.50 82 ALA A C 1
ATOM 642 O O . ALA A 1 82 ? -21.777 -14.029 -39.359 1.00 65.50 82 ALA A O 1
ATOM 643 N N . ALA A 1 83 ? -21.689 -16.249 -39.535 1.00 61.12 83 ALA A N 1
ATOM 644 C CA . ALA A 1 83 ? -21.138 -16.213 -40.892 1.00 61.12 83 ALA A CA 1
ATOM 645 C C . ALA A 1 83 ? -22.151 -15.717 -41.948 1.00 61.12 83 ALA A C 1
ATOM 647 O O . ALA A 1 83 ? -21.749 -15.237 -43.009 1.00 61.12 83 ALA A O 1
ATOM 648 N N . ARG A 1 84 ? -23.463 -15.803 -41.675 1.00 63.16 84 ARG A N 1
ATOM 649 C CA . ARG A 1 84 ? -24.512 -15.340 -42.602 1.00 63.16 84 ARG A CA 1
ATOM 650 C C . ARG A 1 84 ? -24.802 -13.847 -42.482 1.00 63.16 84 ARG A C 1
ATOM 652 O O . ARG A 1 84 ? -25.167 -13.242 -43.486 1.00 63.16 84 ARG A O 1
ATOM 659 N N . SER A 1 85 ? -24.610 -13.242 -41.311 1.00 57.47 85 SER A N 1
ATOM 660 C CA . SER A 1 85 ? -24.841 -11.804 -41.116 1.00 57.47 85 SER A CA 1
ATOM 661 C C . SER A 1 85 ? -23.737 -10.930 -41.724 1.00 57.47 85 SER A C 1
ATOM 663 O O . SER A 1 85 ? -24.026 -9.840 -42.211 1.00 57.47 85 SER A O 1
ATOM 665 N N . VAL A 1 86 ? -22.496 -11.423 -41.800 1.00 57.25 86 VAL A N 1
ATOM 666 C CA . VAL A 1 86 ? -21.355 -10.658 -42.347 1.00 57.25 86 VAL A CA 1
ATOM 667 C C . VAL A 1 86 ? -21.395 -10.533 -43.881 1.00 57.25 86 VAL A C 1
ATOM 669 O O . VAL A 1 86 ? -20.855 -9.581 -44.435 1.00 57.25 86 VAL A O 1
ATOM 672 N N . SER A 1 87 ? -22.087 -11.428 -44.594 1.00 51.25 87 SER A N 1
ATOM 673 C CA . SER A 1 87 ? -22.144 -11.387 -46.067 1.00 51.25 87 SER A CA 1
ATOM 674 C C . SER A 1 87 ? -23.214 -10.441 -46.642 1.00 51.25 87 SER A C 1
ATOM 676 O O . SER A 1 87 ? -23.282 -10.293 -47.861 1.00 51.25 87 SER A O 1
ATOM 678 N N . ALA A 1 88 ? -24.055 -9.816 -45.809 1.00 51.47 88 ALA A N 1
ATOM 679 C CA . ALA A 1 88 ? -25.205 -9.020 -46.261 1.00 51.47 88 ALA A CA 1
ATOM 680 C C . ALA A 1 88 ? -24.995 -7.492 -46.212 1.00 51.47 88 ALA A C 1
ATOM 682 O O . ALA A 1 88 ? -25.879 -6.745 -46.627 1.00 51.47 88 ALA A O 1
ATOM 683 N N . GLN A 1 89 ? -23.842 -7.004 -45.745 1.00 45.50 89 GLN A N 1
ATOM 684 C CA . GLN A 1 89 ? -23.542 -5.570 -45.677 1.00 45.50 89 GLN A CA 1
ATOM 685 C C . GLN A 1 89 ? -22.199 -5.250 -46.341 1.00 45.50 89 GLN A C 1
ATOM 687 O O . GLN A 1 89 ? -21.186 -5.036 -45.684 1.00 45.50 89 GLN A O 1
ATOM 692 N N . GLN A 1 90 ? -22.207 -5.167 -47.671 1.00 39.97 90 GLN A N 1
ATOM 693 C CA . GLN A 1 90 ? -21.271 -4.309 -48.398 1.00 39.97 90 GLN A CA 1
ATOM 694 C C . GLN A 1 90 ? -22.056 -3.226 -49.145 1.00 39.97 90 GLN A C 1
ATOM 696 O O . GLN A 1 90 ? -22.662 -3.517 -50.176 1.00 39.97 90 GLN A O 1
ATOM 701 N N . PRO A 1 91 ? -22.029 -1.971 -48.677 1.00 44.56 91 PRO A N 1
ATOM 702 C CA . PRO A 1 91 ? -22.217 -0.823 -49.543 1.00 44.56 91 PRO A CA 1
ATOM 703 C C . PRO A 1 91 ? -20.880 -0.403 -50.170 1.00 44.56 91 PRO A C 1
ATOM 705 O O . PRO A 1 91 ? -19.876 -0.163 -49.501 1.00 44.56 91 PRO A O 1
ATOM 708 N N . SER A 1 92 ? -20.909 -0.348 -51.496 1.00 46.19 92 SER A N 1
ATOM 709 C CA . SER A 1 92 ? -19.952 0.277 -52.405 1.00 46.19 92 SER A CA 1
ATOM 710 C C . SER A 1 92 ? -19.976 1.813 -52.337 1.00 46.19 92 SER A C 1
ATOM 712 O O . SER A 1 92 ? -20.985 2.364 -51.914 1.00 46.19 92 SER A O 1
ATOM 714 N N . VAL A 1 93 ? -18.938 2.434 -52.932 1.00 40.75 93 VAL A N 1
ATOM 715 C CA . VAL A 1 93 ? -18.733 3.860 -53.323 1.00 40.75 93 VAL A CA 1
ATOM 716 C C . VAL A 1 93 ? -18.348 4.829 -52.190 1.00 40.75 93 VAL A C 1
ATOM 718 O O . VAL A 1 93 ? -18.824 4.680 -51.077 1.00 40.75 93 VAL A O 1
ATOM 721 N N . SER A 1 94 ? -17.479 5.840 -52.334 1.00 41.09 94 SER A N 1
ATOM 722 C CA . SER A 1 94 ? -16.764 6.520 -53.445 1.00 41.09 94 SER A CA 1
ATOM 723 C C . SER A 1 94 ? -15.640 7.365 -52.803 1.00 41.09 94 SER A C 1
ATOM 725 O O . SER A 1 94 ? -15.824 7.870 -51.702 1.00 41.09 94 SER A O 1
ATOM 727 N N . ASP A 1 95 ? -14.411 7.358 -53.314 1.00 38.38 95 ASP A N 1
ATOM 728 C CA . ASP A 1 95 ? -13.792 8.372 -54.195 1.00 38.38 95 ASP A CA 1
ATOM 729 C C . ASP A 1 95 ? -13.867 9.854 -53.747 1.00 38.38 95 ASP A C 1
ATOM 731 O O . ASP A 1 95 ? -14.942 10.401 -53.516 1.00 38.38 95 ASP A O 1
ATOM 735 N N . GLY A 1 96 ? -12.693 10.503 -53.738 1.00 36.31 96 GLY A N 1
ATOM 736 C CA . GLY A 1 96 ? -12.515 11.959 -53.752 1.00 36.31 96 GLY A CA 1
ATOM 737 C C . GLY A 1 96 ? -12.270 12.662 -52.407 1.00 36.31 96 GLY A C 1
ATOM 738 O O . GLY A 1 96 ? -13.198 12.966 -51.675 1.00 36.31 96 GLY A O 1
ATOM 739 N N . SER A 1 97 ? -11.034 13.097 -52.137 1.00 38.84 97 SER A N 1
ATOM 740 C CA . SER A 1 97 ? -10.644 14.492 -52.417 1.00 38.84 97 SER A CA 1
ATOM 741 C C . SER A 1 97 ? -9.295 14.862 -51.783 1.00 38.84 97 SER A C 1
ATOM 743 O O . SER A 1 97 ? -9.068 14.765 -50.579 1.00 38.84 97 SER A O 1
ATOM 745 N N . ARG A 1 98 ? -8.388 15.319 -52.649 1.00 44.78 98 ARG A N 1
ATOM 746 C CA . ARG A 1 98 ? -7.107 15.957 -52.338 1.00 44.78 98 ARG A CA 1
ATOM 747 C C . ARG A 1 98 ? -7.357 17.382 -51.853 1.00 44.78 98 ARG A C 1
ATOM 749 O O . ARG A 1 98 ? -7.935 18.149 -52.612 1.00 44.78 98 ARG A O 1
ATOM 756 N N . HIS A 1 99 ? -6.747 17.799 -50.745 1.00 41.88 99 HIS A N 1
ATOM 757 C CA . HIS A 1 99 ? -6.363 19.202 -50.574 1.00 41.88 99 HIS A CA 1
ATOM 758 C C . HIS A 1 99 ? -4.949 19.337 -50.005 1.00 41.88 99 HIS A C 1
ATOM 760 O O . HIS A 1 99 ? -4.506 18.598 -49.133 1.00 41.88 99 HIS A O 1
ATOM 766 N N . LYS A 1 100 ? -4.241 20.278 -50.624 1.00 44.09 100 LYS A N 1
ATOM 767 C CA . LYS A 1 100 ? -2.820 20.595 -50.578 1.00 44.09 100 LYS A CA 1
ATOM 768 C C . LYS A 1 100 ? -2.727 22.069 -50.200 1.00 44.09 100 LYS A C 1
ATOM 770 O O . LYS A 1 100 ? -3.227 22.868 -50.980 1.00 44.09 100 LYS A O 1
ATOM 775 N N . SER A 1 101 ? -2.041 22.390 -49.104 1.00 44.00 101 SER A N 1
ATOM 776 C CA . SER A 1 101 ? -1.477 23.712 -48.754 1.00 44.00 101 SER A CA 1
ATOM 777 C C . SER A 1 101 ? -0.427 23.439 -47.660 1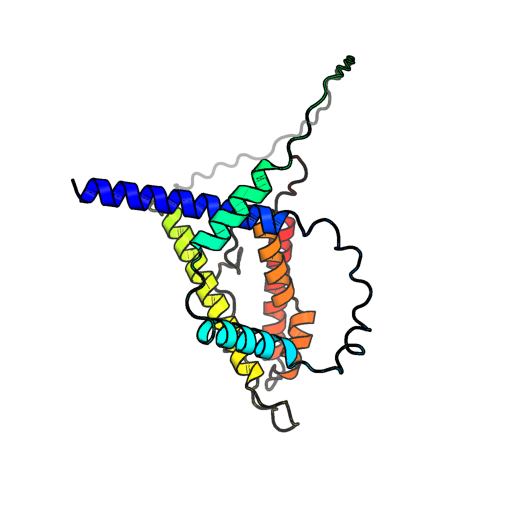.00 44.00 101 SER A C 1
ATOM 779 O O . SER A 1 101 ? -0.792 22.872 -46.642 1.00 44.00 101 SER A O 1
ATOM 781 N N . ALA A 1 102 ? 0.896 23.535 -47.818 1.00 40.00 102 ALA A N 1
ATOM 782 C CA . ALA A 1 102 ? 1.791 24.588 -48.311 1.00 40.00 102 ALA A CA 1
ATOM 783 C C . ALA A 1 102 ? 1.905 25.817 -47.383 1.00 40.00 102 ALA A C 1
ATOM 785 O O . ALA A 1 102 ? 0.915 26.502 -47.158 1.00 40.00 102 ALA A O 1
ATOM 786 N N . SER A 1 103 ? 3.164 26.124 -47.014 1.00 36.22 103 SER A N 1
ATOM 787 C CA . SER A 1 103 ? 3.699 27.390 -46.466 1.00 36.22 103 SER A CA 1
ATOM 788 C C . SER A 1 103 ? 3.413 27.683 -44.980 1.00 36.22 103 SER A C 1
ATOM 790 O O . SER A 1 103 ? 2.273 27.627 -44.556 1.00 36.22 103 SER A O 1
ATOM 792 N N . GLY A 1 104 ? 4.374 28.061 -44.129 1.00 35.78 104 GLY A N 1
ATOM 793 C CA . GLY A 1 104 ? 5.771 28.440 -44.356 1.00 35.78 104 GLY A CA 1
ATOM 794 C C . GLY A 1 104 ? 6.403 29.073 -43.100 1.00 35.78 104 GLY A C 1
ATOM 795 O O . GLY A 1 104 ? 5.674 29.462 -42.200 1.00 35.78 104 GLY A O 1
ATOM 796 N N . GLY A 1 105 ? 7.744 29.172 -43.102 1.00 33.88 105 GLY A N 1
ATOM 797 C CA . GLY A 1 105 ? 8.602 30.182 -42.438 1.00 33.88 105 GLY A CA 1
ATOM 798 C C . GLY A 1 105 ? 8.533 30.338 -40.904 1.00 33.88 105 GLY A C 1
ATOM 799 O O . GLY A 1 105 ? 7.473 30.459 -40.326 1.00 33.88 105 GLY A O 1
ATOM 800 N N . GLY A 1 106 ? 9.624 30.434 -40.146 1.00 35.00 106 GLY A N 1
ATOM 801 C CA . GLY A 1 106 ? 11.030 30.629 -40.476 1.00 35.00 106 GLY A CA 1
ATOM 802 C C . GLY A 1 106 ? 11.905 30.556 -39.205 1.00 35.00 106 GLY A C 1
ATOM 803 O O . GLY A 1 106 ? 11.427 30.132 -38.155 1.00 35.00 106 GLY A O 1
ATOM 804 N N . PRO A 1 107 ? 13.195 30.927 -39.299 1.00 57.88 107 PRO A N 1
ATOM 805 C CA . PRO A 1 107 ? 14.209 30.650 -38.282 1.00 57.88 107 PRO A CA 1
ATOM 806 C C . PRO A 1 107 ? 14.505 31.868 -37.396 1.00 57.88 107 PRO A C 1
ATOM 808 O O . PRO A 1 107 ? 14.575 32.980 -37.912 1.00 57.88 107 PRO A O 1
ATOM 811 N N . GLN A 1 108 ? 14.826 31.664 -36.111 1.00 43.16 108 GLN A N 1
ATOM 812 C CA . GLN A 1 108 ? 15.647 32.614 -35.345 1.00 43.16 108 GLN A CA 1
ATOM 813 C C . GLN A 1 108 ? 16.626 31.913 -34.391 1.00 43.16 108 GLN A C 1
ATOM 815 O O . GLN A 1 108 ? 16.352 30.873 -33.801 1.00 43.16 108 GLN A O 1
ATOM 820 N N . LYS A 1 109 ? 17.816 32.513 -34.358 1.00 42.72 109 LYS A N 1
ATOM 821 C CA . LYS A 1 109 ? 19.109 32.103 -33.792 1.00 42.72 109 LYS A CA 1
ATOM 822 C C . LYS A 1 109 ? 19.350 32.924 -32.482 1.00 42.72 109 LYS A C 1
ATOM 824 O O . LYS A 1 109 ? 18.398 33.530 -32.005 1.00 42.72 109 LYS A O 1
ATOM 829 N N . PRO A 1 110 ? 20.547 32.973 -31.853 1.00 64.12 110 PRO A N 1
ATOM 830 C CA . PRO A 1 110 ? 20.738 32.801 -30.407 1.00 64.12 110 PRO A CA 1
ATOM 831 C C . PRO A 1 110 ? 21.225 34.087 -29.693 1.00 64.12 110 PRO A C 1
ATOM 833 O O . PRO A 1 110 ? 21.582 35.048 -30.364 1.00 64.12 110 PRO A O 1
ATOM 836 N N . ALA A 1 111 ? 21.335 34.092 -28.355 1.00 38.09 111 ALA A N 1
ATOM 837 C CA . ALA A 1 111 ? 22.381 34.817 -27.598 1.00 38.09 111 ALA A CA 1
ATOM 838 C C . ALA A 1 111 ? 22.178 34.742 -26.071 1.00 38.09 111 ALA A C 1
ATOM 840 O O . ALA A 1 111 ? 21.051 34.782 -25.591 1.00 38.09 111 ALA A O 1
ATOM 841 N N . GLY A 1 112 ? 23.299 34.751 -25.337 1.00 37.91 112 GLY A N 1
ATOM 842 C CA . GLY A 1 112 ? 23.402 35.033 -23.897 1.00 37.91 112 GLY A CA 1
ATOM 843 C C . GLY A 1 112 ? 23.718 33.777 -23.077 1.00 37.91 112 GLY A C 1
ATOM 844 O O . GLY A 1 112 ? 22.858 32.929 -22.921 1.00 37.91 112 GLY A O 1
ATOM 845 N N . GLY A 1 113 ? 24.919 33.522 -22.554 1.00 36.94 113 GLY A N 1
ATOM 846 C CA . GLY A 1 113 ? 25.986 34.435 -22.153 1.00 36.94 113 GLY A CA 1
ATOM 847 C C . GLY A 1 113 ? 25.896 34.707 -20.651 1.00 36.94 113 GLY A C 1
ATOM 848 O O . GLY A 1 113 ? 25.304 35.702 -20.259 1.00 36.94 113 GLY A O 1
ATOM 849 N N . ALA A 1 114 ? 26.481 33.836 -19.825 1.00 42.03 114 ALA A N 1
ATOM 850 C CA . ALA A 1 114 ? 26.843 34.158 -18.445 1.00 42.03 114 ALA A CA 1
ATOM 851 C C . ALA A 1 114 ? 27.992 33.252 -17.976 1.00 42.03 114 ALA A C 1
ATOM 853 O O . ALA A 1 114 ? 27.838 32.057 -17.740 1.00 42.03 114 ALA A O 1
ATOM 854 N N . THR A 1 115 ? 29.162 33.870 -17.898 1.00 40.34 115 THR A N 1
ATOM 855 C CA . THR A 1 115 ? 30.399 33.404 -17.277 1.00 40.34 115 THR A CA 1
ATOM 856 C C . THR A 1 115 ? 30.366 33.642 -15.764 1.00 40.34 115 THR A C 1
ATOM 858 O O . THR A 1 115 ? 30.025 34.741 -15.336 1.00 40.34 115 THR A O 1
ATOM 861 N N . GLY A 1 116 ? 30.826 32.669 -14.976 1.00 38.94 116 GLY A N 1
ATOM 862 C CA . GLY A 1 116 ? 31.274 32.832 -13.584 1.00 38.94 116 GLY A CA 1
ATOM 863 C C . GLY A 1 116 ? 32.164 31.636 -13.233 1.00 38.94 116 GLY A C 1
ATOM 864 O O . GLY A 1 116 ? 31.686 30.509 -13.239 1.00 38.94 116 GLY A O 1
ATOM 865 N N . ALA A 1 117 ? 33.494 31.784 -13.279 1.00 39.28 117 ALA A N 1
ATOM 866 C CA . ALA A 1 117 ? 34.354 32.140 -12.138 1.00 39.28 117 ALA A CA 1
ATOM 867 C C . ALA A 1 117 ? 34.206 31.105 -11.003 1.00 39.28 117 ALA A C 1
ATOM 869 O O . ALA A 1 117 ? 33.232 31.121 -10.266 1.00 39.28 117 ALA A O 1
ATOM 870 N N . ALA A 1 118 ? 34.992 30.028 -11.048 1.00 47.41 118 ALA A N 1
ATOM 871 C CA . ALA A 1 118 ? 36.324 29.924 -10.442 1.00 47.41 118 ALA A CA 1
ATOM 872 C C . ALA A 1 118 ? 36.241 29.834 -8.917 1.00 47.41 118 ALA A C 1
ATOM 874 O O . ALA A 1 118 ? 36.222 30.859 -8.251 1.00 47.41 118 ALA A O 1
ATOM 875 N N . ASP A 1 119 ? 36.263 28.608 -8.385 1.00 36.19 119 ASP A N 1
ATOM 876 C CA . ASP A 1 119 ? 36.801 28.405 -7.048 1.00 36.19 119 ASP A CA 1
ATOM 877 C C . ASP A 1 119 ? 37.322 26.980 -6.793 1.00 36.19 119 ASP A C 1
ATOM 879 O O . ASP A 1 119 ? 36.623 25.984 -6.959 1.00 36.19 119 ASP A O 1
ATOM 883 N N . SER A 1 120 ? 38.574 26.951 -6.328 1.00 47.16 120 SER A N 1
ATOM 884 C CA . SER A 1 120 ? 39.092 26.035 -5.309 1.00 47.16 120 SER A CA 1
ATOM 885 C C . SER A 1 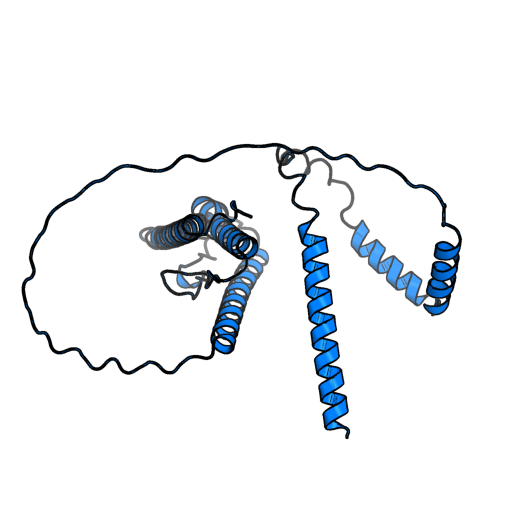120 ? 39.283 24.544 -5.645 1.00 47.16 120 SER A C 1
ATOM 887 O O . SER A 1 120 ? 38.601 23.655 -5.138 1.00 47.16 120 SER A O 1
ATOM 889 N N . SER A 1 121 ? 40.366 24.258 -6.375 1.00 43.12 121 SER A N 1
ATOM 890 C CA . SER A 1 121 ? 41.022 22.943 -6.399 1.00 43.12 121 SER A CA 1
ATOM 891 C C . SER A 1 121 ? 41.918 22.777 -5.163 1.00 43.12 121 SER A C 1
ATOM 893 O O . SER A 1 121 ? 43.040 23.282 -5.145 1.00 43.12 121 SER A O 1
ATOM 895 N N . SER A 1 122 ? 41.450 22.057 -4.136 1.00 52.28 122 SER A N 1
ATOM 896 C CA . SER A 1 122 ? 42.324 21.531 -3.077 1.00 52.28 122 SER A CA 1
ATOM 897 C C . SER A 1 122 ? 42.512 20.023 -3.245 1.00 52.28 122 SER A C 1
ATOM 899 O O . SER A 1 122 ? 41.579 19.220 -3.234 1.00 52.28 122 SER A O 1
ATOM 901 N N . SER A 1 123 ? 43.765 19.662 -3.480 1.00 50.97 123 SER A N 1
ATOM 902 C CA . SER A 1 123 ? 44.256 18.316 -3.722 1.00 50.97 123 SER A CA 1
ATOM 903 C C . SER A 1 123 ? 44.277 17.530 -2.412 1.00 50.97 123 SER A C 1
ATOM 905 O O . SER A 1 123 ? 45.118 17.780 -1.552 1.00 50.97 123 SER A O 1
ATOM 907 N N . SER A 1 124 ? 43.392 16.546 -2.260 1.00 51.44 124 SER A N 1
ATOM 908 C CA . SER A 1 124 ? 43.528 15.526 -1.217 1.00 51.44 124 SER A CA 1
ATOM 909 C C . SER A 1 124 ? 43.435 14.144 -1.852 1.00 51.44 124 SER A C 1
ATOM 911 O O . SER A 1 124 ? 42.358 13.620 -2.133 1.00 51.44 124 SER A O 1
ATOM 913 N N . ALA A 1 125 ? 44.610 13.584 -2.139 1.00 54.44 125 ALA A N 1
ATOM 914 C CA . ALA A 1 125 ? 44.792 12.221 -2.605 1.00 54.44 125 ALA A CA 1
ATOM 915 C C . ALA A 1 125 ? 44.362 11.252 -1.496 1.00 54.44 125 ALA A C 1
ATOM 917 O O . ALA A 1 125 ? 45.133 10.923 -0.595 1.00 54.44 125 ALA A O 1
ATOM 918 N N . ARG A 1 126 ? 43.106 10.805 -1.553 1.00 52.75 126 ARG A N 1
ATOM 919 C CA . ARG A 1 126 ? 42.586 9.736 -0.704 1.00 52.75 126 ARG A CA 1
ATOM 920 C C . ARG A 1 126 ? 42.442 8.491 -1.568 1.00 52.75 126 ARG A C 1
ATOM 922 O O . ARG A 1 126 ? 41.692 8.490 -2.539 1.00 52.75 126 ARG A O 1
ATOM 929 N N . ALA A 1 127 ? 43.227 7.470 -1.237 1.00 57.50 127 ALA A N 1
ATOM 930 C CA . ALA A 1 127 ? 43.242 6.175 -1.901 1.00 57.50 127 ALA A CA 1
ATOM 931 C C . ALA A 1 127 ? 41.810 5.655 -2.112 1.00 57.50 127 ALA A C 1
ATOM 933 O O . ALA A 1 127 ? 41.053 5.493 -1.153 1.00 57.50 127 ALA A O 1
ATOM 934 N N . ALA A 1 128 ? 41.445 5.436 -3.376 1.00 53.62 128 ALA A N 1
ATOM 935 C CA . ALA A 1 128 ? 40.150 4.898 -3.755 1.00 53.62 128 ALA A CA 1
ATOM 936 C C . ALA A 1 128 ? 40.024 3.460 -3.218 1.00 53.62 128 ALA A C 1
ATOM 938 O O . ALA A 1 128 ? 40.870 2.621 -3.544 1.00 53.62 128 ALA A O 1
ATOM 939 N N . PRO A 1 129 ? 39.003 3.138 -2.403 1.00 59.25 129 PRO A N 1
ATOM 940 C CA . PRO A 1 129 ? 38.713 1.753 -2.077 1.00 59.25 129 PRO A CA 1
ATOM 941 C C . PRO A 1 129 ? 38.289 1.051 -3.368 1.00 59.25 129 PRO A C 1
ATOM 943 O O . PRO A 1 129 ? 37.402 1.528 -4.073 1.00 59.25 129 PRO A O 1
ATOM 946 N N . ALA A 1 130 ? 38.949 -0.063 -3.687 1.00 54.38 130 ALA A N 1
ATOM 947 C CA . ALA A 1 130 ? 38.596 -0.923 -4.805 1.00 54.38 130 ALA A CA 1
ATOM 948 C C . ALA A 1 130 ? 37.113 -1.311 -4.694 1.00 54.38 130 ALA A C 1
ATOM 950 O O . ALA A 1 130 ? 36.732 -2.153 -3.878 1.00 54.38 130 ALA A O 1
ATOM 951 N N . VAL A 1 131 ? 36.272 -0.646 -5.489 1.00 58.00 131 VAL A N 1
ATOM 952 C CA . VAL A 1 131 ? 34.841 -0.916 -5.583 1.00 58.00 131 VAL A CA 1
ATOM 953 C C . VAL A 1 131 ? 34.717 -2.293 -6.217 1.00 58.00 131 VAL A C 1
ATOM 955 O O . VAL A 1 131 ? 34.880 -2.459 -7.424 1.00 58.00 131 VAL A O 1
ATOM 958 N N . ARG A 1 132 ? 34.501 -3.309 -5.378 1.00 58.03 132 ARG A N 1
ATOM 959 C CA . ARG A 1 132 ? 34.089 -4.637 -5.827 1.00 58.03 132 ARG A CA 1
ATOM 960 C C . ARG A 1 132 ? 32.821 -4.447 -6.650 1.00 58.03 132 ARG A C 1
ATOM 962 O O . ARG A 1 132 ? 31.793 -4.067 -6.095 1.00 58.03 132 ARG A O 1
ATOM 969 N N . ALA A 1 133 ? 32.923 -4.666 -7.959 1.00 57.84 133 ALA A N 1
ATOM 970 C CA . ALA A 1 133 ? 31.779 -4.669 -8.853 1.00 57.84 133 ALA A CA 1
ATOM 971 C C . ALA A 1 133 ? 30.753 -5.661 -8.295 1.00 57.84 133 ALA A C 1
ATOM 973 O O . ALA A 1 133 ? 31.040 -6.854 -8.172 1.00 57.84 133 ALA A O 1
ATOM 974 N N . ALA A 1 134 ? 29.602 -5.140 -7.870 1.00 60.38 134 ALA A N 1
ATOM 975 C CA . ALA A 1 134 ? 28.489 -5.970 -7.451 1.00 60.38 134 ALA A CA 1
ATOM 976 C C . ALA A 1 134 ? 28.122 -6.907 -8.615 1.00 60.38 134 ALA A C 1
ATOM 978 O O . ALA A 1 134 ? 28.188 -6.480 -9.774 1.00 60.38 134 ALA A O 1
ATOM 979 N N . PRO A 1 135 ? 27.783 -8.177 -8.338 1.00 67.00 135 PRO A N 1
ATOM 980 C CA . PRO A 1 135 ? 27.349 -9.091 -9.383 1.00 67.00 135 PRO A CA 1
ATOM 981 C C . PRO A 1 135 ? 26.151 -8.473 -10.108 1.00 67.00 135 PRO A C 1
ATOM 983 O O . PRO A 1 135 ? 25.239 -7.959 -9.462 1.00 67.00 135 PRO A O 1
ATOM 986 N N . ALA A 1 136 ? 26.183 -8.488 -11.442 1.00 70.94 136 ALA A N 1
ATOM 987 C CA . ALA A 1 136 ? 25.072 -8.035 -12.264 1.00 70.94 136 ALA A CA 1
ATOM 988 C C . ALA A 1 136 ? 23.847 -8.896 -11.928 1.00 70.94 136 ALA A C 1
ATOM 990 O O . ALA A 1 136 ? 23.793 -10.072 -12.282 1.00 70.94 136 ALA A O 1
ATOM 991 N N . VAL A 1 137 ? 22.914 -8.327 -11.168 1.00 77.31 137 VAL A N 1
ATOM 992 C CA . VAL A 1 137 ? 21.632 -8.961 -10.871 1.00 77.31 137 VAL A CA 1
ATOM 993 C C . VAL A 1 137 ? 20.819 -8.935 -12.158 1.00 77.31 137 VAL A C 1
ATOM 995 O O . VAL A 1 137 ? 20.714 -7.890 -12.800 1.00 77.31 137 VAL A O 1
ATOM 998 N N . ASP A 1 138 ? 20.292 -10.092 -12.544 1.00 88.06 138 ASP A N 1
ATOM 999 C CA . ASP A 1 138 ? 19.398 -10.225 -13.688 1.00 88.06 138 ASP A CA 1
ATOM 1000 C C . ASP A 1 138 ? 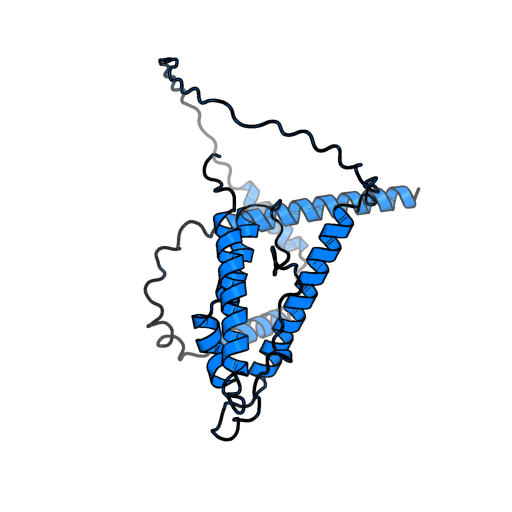18.179 -9.294 -13.499 1.00 88.06 138 ASP A C 1
ATOM 1002 O O . ASP A 1 138 ? 17.497 -9.400 -12.470 1.00 88.06 138 ASP A O 1
ATOM 1006 N N . PRO A 1 139 ? 17.910 -8.354 -14.428 1.00 85.31 139 PRO A N 1
ATOM 1007 C CA . PRO A 1 139 ? 16.786 -7.428 -14.305 1.00 85.31 139 PRO A CA 1
ATOM 1008 C C . PRO A 1 139 ? 15.432 -8.143 -14.209 1.00 85.31 139 PRO A C 1
ATOM 1010 O O . PRO A 1 139 ? 14.542 -7.641 -13.523 1.00 85.31 139 PRO A O 1
ATOM 1013 N N . GLU A 1 140 ? 15.284 -9.315 -14.836 1.00 85.19 140 GLU A N 1
ATOM 1014 C CA . GLU A 1 140 ? 14.039 -10.090 -14.797 1.00 85.19 140 GLU A CA 1
ATOM 1015 C C . GLU A 1 140 ? 13.786 -10.647 -13.389 1.00 85.19 140 GLU A C 1
ATOM 1017 O O . GLU A 1 140 ? 12.702 -10.475 -12.828 1.00 85.19 140 GLU A O 1
ATOM 1022 N N . ALA A 1 141 ? 14.820 -11.208 -12.754 1.00 88.62 141 ALA A N 1
ATOM 1023 C CA . ALA A 1 141 ? 14.732 -11.701 -11.380 1.00 88.62 141 ALA A CA 1
ATOM 1024 C C . ALA A 1 141 ? 14.430 -10.572 -10.376 1.00 88.62 141 ALA A C 1
ATOM 1026 O O . ALA A 1 141 ? 13.659 -10.760 -9.431 1.00 88.62 141 ALA A O 1
ATOM 1027 N N . ALA A 1 142 ? 15.001 -9.380 -10.591 1.00 87.56 142 ALA A N 1
ATOM 1028 C CA . ALA A 1 142 ? 14.726 -8.212 -9.755 1.00 87.56 142 ALA A CA 1
ATOM 1029 C C . ALA A 1 142 ? 13.268 -7.730 -9.887 1.00 87.56 142 ALA A C 1
ATOM 1031 O O . ALA A 1 142 ? 12.654 -7.313 -8.897 1.00 87.56 142 ALA A O 1
ATOM 1032 N N . GLU A 1 143 ? 12.691 -7.794 -11.090 1.00 87.50 143 GLU A N 1
ATOM 1033 C CA . GLU A 1 143 ? 11.280 -7.479 -11.315 1.00 87.50 143 GLU A CA 1
ATOM 1034 C C . GLU A 1 143 ? 10.346 -8.525 -10.690 1.00 87.50 143 GLU A C 1
ATOM 1036 O O . GLU A 1 143 ? 9.367 -8.153 -10.031 1.00 87.50 143 GLU A O 1
ATOM 1041 N N . GLU A 1 144 ? 10.658 -9.813 -10.829 1.00 90.06 144 GLU A N 1
ATOM 1042 C CA . GLU A 1 144 ? 9.877 -10.889 -10.217 1.00 90.06 144 GLU A CA 1
ATOM 1043 C C . GLU A 1 144 ? 9.856 -10.758 -8.687 1.00 90.06 144 GLU A C 1
ATOM 1045 O O . GLU A 1 144 ? 8.786 -10.786 -8.069 1.00 90.06 144 GLU A O 1
ATOM 1050 N N . GLU A 1 145 ? 11.013 -10.518 -8.061 1.00 91.75 145 GLU A N 1
ATOM 1051 C CA . GLU A 1 145 ? 11.104 -10.308 -6.613 1.00 91.75 145 GLU A CA 1
ATOM 1052 C C . GLU A 1 145 ? 10.254 -9.109 -6.166 1.00 91.75 145 GLU A C 1
ATOM 1054 O O . GLU A 1 145 ? 9.552 -9.158 -5.148 1.00 91.75 145 GLU A O 1
ATOM 1059 N N . ARG A 1 146 ? 10.278 -8.029 -6.950 1.00 90.94 146 ARG A N 1
ATOM 1060 C CA . ARG A 1 146 ? 9.499 -6.817 -6.698 1.00 90.94 146 ARG A CA 1
ATOM 1061 C C . ARG A 1 146 ? 7.997 -7.082 -6.747 1.00 90.94 146 ARG A C 1
ATOM 1063 O O . ARG A 1 146 ? 7.279 -6.639 -5.846 1.00 90.94 146 ARG A O 1
ATOM 1070 N N . LEU A 1 147 ? 7.524 -7.790 -7.772 1.00 89.50 147 LEU A N 1
ATOM 1071 C CA . LEU A 1 147 ? 6.115 -8.162 -7.919 1.00 89.50 147 LEU A CA 1
ATOM 1072 C C . LEU A 1 147 ? 5.679 -9.112 -6.800 1.00 89.50 147 LEU A C 1
ATOM 1074 O O . LEU A 1 147 ? 4.641 -8.884 -6.176 1.00 89.50 147 LEU A O 1
ATOM 1078 N N . ALA A 1 148 ? 6.505 -10.107 -6.469 1.00 93.44 148 ALA A N 1
ATOM 1079 C CA . ALA A 1 148 ? 6.248 -11.028 -5.368 1.00 93.44 148 ALA A CA 1
ATOM 1080 C C . ALA A 1 148 ? 6.162 -10.300 -4.016 1.00 93.44 148 ALA A C 1
ATOM 1082 O O . ALA A 1 148 ? 5.286 -10.600 -3.202 1.00 93.44 148 ALA A O 1
ATOM 1083 N N . ALA A 1 149 ? 7.030 -9.316 -3.767 1.00 93.00 149 ALA A N 1
ATOM 1084 C CA . ALA A 1 149 ? 6.972 -8.499 -2.558 1.00 93.00 149 ALA A CA 1
ATOM 1085 C C . ALA A 1 149 ? 5.670 -7.684 -2.476 1.00 93.00 149 ALA A C 1
ATOM 1087 O O . ALA A 1 149 ? 5.018 -7.695 -1.432 1.00 93.00 149 ALA A O 1
ATOM 1088 N N . ARG A 1 150 ? 5.233 -7.055 -3.577 1.00 92.62 150 ARG A N 1
ATOM 1089 C CA . ARG A 1 150 ? 3.942 -6.343 -3.603 1.00 92.62 150 ARG A CA 1
ATOM 1090 C C . ARG A 1 150 ? 2.757 -7.276 -3.383 1.00 92.62 150 ARG A C 1
ATOM 1092 O O . ARG A 1 150 ? 1.857 -6.931 -2.628 1.00 92.62 150 ARG A O 1
ATOM 1099 N N . ALA A 1 151 ? 2.771 -8.462 -3.990 1.00 93.62 151 ALA A N 1
ATOM 1100 C CA . ALA A 1 151 ? 1.716 -9.452 -3.794 1.00 93.62 151 ALA A CA 1
ATOM 1101 C C . ALA A 1 151 ? 1.610 -9.889 -2.323 1.00 93.62 151 ALA A C 1
ATOM 1103 O O . ALA A 1 151 ? 0.508 -10.029 -1.796 1.00 93.62 151 ALA A O 1
ATOM 1104 N N . ARG A 1 152 ? 2.746 -10.046 -1.625 1.00 96.44 152 ARG A N 1
ATOM 1105 C CA . ARG A 1 152 ? 2.759 -10.325 -0.178 1.00 96.44 152 ARG A CA 1
ATOM 1106 C C . ARG A 1 152 ? 2.181 -9.165 0.627 1.00 96.44 152 ARG A C 1
ATOM 1108 O O . ARG A 1 152 ? 1.395 -9.407 1.540 1.00 96.44 152 ARG A O 1
ATOM 1115 N N . ASP A 1 153 ? 2.560 -7.931 0.304 1.00 94.62 153 ASP A N 1
ATOM 1116 C CA . ASP A 1 153 ? 2.048 -6.738 0.983 1.00 94.62 153 ASP A CA 1
ATOM 1117 C C . ASP A 1 153 ? 0.523 -6.612 0.794 1.00 94.62 153 ASP A C 1
ATOM 1119 O O . ASP A 1 153 ? -0.201 -6.402 1.769 1.00 94.62 153 ASP A O 1
ATOM 1123 N N . GLU A 1 154 ? 0.020 -6.853 -0.420 1.00 94.69 154 GLU A N 1
ATOM 1124 C CA . GLU A 1 154 ? -1.415 -6.838 -0.729 1.00 94.69 154 GLU A CA 1
ATOM 1125 C C . GLU A 1 154 ? -2.177 -7.972 -0.034 1.00 94.69 154 GLU A C 1
ATOM 1127 O O . GLU A 1 154 ? -3.276 -7.763 0.479 1.00 94.69 154 GLU A O 1
ATOM 1132 N N . ALA A 1 155 ? -1.584 -9.165 0.061 1.00 96.00 155 ALA A N 1
ATOM 1133 C CA . ALA A 1 155 ? -2.173 -10.276 0.802 1.00 96.00 155 ALA A CA 1
ATOM 1134 C C . ALA A 1 155 ? -2.284 -9.964 2.305 1.00 96.00 155 ALA A C 1
ATOM 1136 O O . ALA A 1 155 ? -3.297 -10.288 2.930 1.00 96.00 155 ALA A O 1
ATOM 1137 N N . ARG A 1 156 ? -1.276 -9.299 2.894 1.00 96.31 156 ARG A N 1
ATOM 1138 C CA . ARG A 1 156 ? -1.350 -8.828 4.290 1.00 96.31 156 ARG A CA 1
ATOM 1139 C C . ARG A 1 156 ? -2.435 -7.767 4.464 1.00 96.31 156 ARG A C 1
ATOM 1141 O O . ARG A 1 156 ? -3.166 -7.827 5.449 1.00 96.31 156 ARG A O 1
ATOM 1148 N N . TRP A 1 157 ? -2.561 -6.843 3.510 1.00 94.88 157 TRP A N 1
ATOM 1149 C CA . TRP A 1 157 ? -3.622 -5.832 3.508 1.00 94.88 157 TRP A CA 1
ATOM 1150 C C . TRP A 1 157 ? -5.014 -6.461 3.440 1.00 94.88 157 TRP A C 1
ATOM 1152 O O . TRP A 1 157 ? -5.847 -6.213 4.307 1.00 94.88 157 TRP A O 1
ATOM 1162 N N . SER A 1 158 ? -5.229 -7.353 2.475 1.00 95.12 158 SER A N 1
ATOM 1163 C CA . SER A 1 158 ? -6.498 -8.063 2.287 1.00 95.12 158 SER A CA 1
ATOM 1164 C C . SER A 1 158 ? -6.884 -8.870 3.526 1.00 95.12 158 SER A C 1
ATOM 1166 O O . SER A 1 158 ? -8.046 -8.900 3.921 1.00 95.12 158 SER A O 1
ATOM 1168 N N . LYS A 1 159 ? -5.902 -9.497 4.187 1.00 95.31 159 LYS A N 1
ATOM 1169 C CA . LYS A 1 159 ? -6.126 -10.215 5.445 1.00 95.31 159 LYS A CA 1
ATOM 1170 C C . LYS A 1 159 ? -6.554 -9.277 6.575 1.00 95.31 159 LYS A C 1
ATOM 1172 O O . LYS A 1 159 ? -7.454 -9.634 7.329 1.00 95.31 159 LYS A O 1
ATOM 1177 N N . LEU A 1 160 ? -5.935 -8.099 6.698 1.00 93.69 160 LEU A N 1
ATOM 1178 C CA . LEU A 1 160 ? -6.365 -7.092 7.672 1.00 93.69 160 LEU A CA 1
ATOM 1179 C C . LEU A 1 160 ? -7.813 -6.666 7.396 1.00 93.69 160 LEU A C 1
ATOM 1181 O O . LEU A 1 160 ? -8.625 -6.676 8.315 1.00 93.69 160 LEU A O 1
ATOM 1185 N N . GLU A 1 161 ? -8.155 -6.341 6.149 1.00 92.62 161 GLU A N 1
ATOM 1186 C CA . GLU A 1 161 ? -9.518 -5.924 5.792 1.00 92.62 161 GLU A CA 1
ATOM 1187 C C . GLU A 1 161 ? -10.550 -7.028 6.043 1.00 92.62 161 GLU A C 1
ATOM 1189 O O . GLU A 1 161 ? -11.605 -6.752 6.609 1.00 92.62 161 GLU A O 1
ATOM 1194 N N . ALA A 1 162 ? -10.228 -8.284 5.721 1.00 92.19 162 ALA A N 1
ATOM 1195 C CA . ALA A 1 162 ? -11.091 -9.423 6.026 1.00 92.19 162 ALA A CA 1
ATOM 1196 C C . ALA A 1 162 ? -11.309 -9.595 7.538 1.00 92.19 162 ALA A C 1
ATOM 1198 O O . ALA A 1 162 ? -12.436 -9.821 7.976 1.00 92.19 162 ALA A O 1
ATOM 1199 N N . ASN A 1 163 ? -10.254 -9.442 8.345 1.00 90.31 163 ASN A N 1
ATOM 1200 C CA . ASN A 1 163 ? -10.358 -9.510 9.803 1.00 90.31 163 ASN A CA 1
ATOM 1201 C C . ASN A 1 163 ? -11.223 -8.372 10.365 1.00 90.31 163 ASN A C 1
ATOM 1203 O O . ASN A 1 163 ? -11.991 -8.592 11.298 1.00 90.31 163 ASN A O 1
ATOM 1207 N N . LEU A 1 164 ? -11.115 -7.168 9.796 1.00 87.62 164 LEU A N 1
ATOM 1208 C CA . LEU A 1 164 ? -11.920 -6.016 10.201 1.00 87.62 164 LEU A CA 1
ATOM 1209 C C . LEU A 1 164 ? -13.385 -6.147 9.779 1.00 87.62 164 LEU A C 1
ATOM 1211 O O . LEU A 1 164 ? -14.257 -5.738 10.533 1.00 87.62 164 LEU A O 1
ATOM 1215 N N . ALA A 1 165 ? -13.665 -6.747 8.622 1.00 87.69 165 ALA A N 1
ATOM 1216 C CA . ALA A 1 165 ? -15.031 -7.011 8.171 1.00 87.69 165 ALA A CA 1
ATOM 1217 C C . ALA A 1 165 ? -15.730 -8.105 8.999 1.00 87.69 165 ALA A C 1
ATOM 1219 O O . ALA A 1 165 ? -16.948 -8.091 9.142 1.00 87.69 165 ALA A O 1
ATOM 1220 N N . GLN A 1 166 ? -14.966 -9.059 9.542 1.00 84.31 166 GLN A N 1
ATOM 1221 C CA . GLN A 1 166 ? -15.482 -10.110 10.428 1.00 84.31 166 GLN A CA 1
ATOM 1222 C C . GLN A 1 166 ? -15.601 -9.663 11.887 1.00 84.31 166 GLN A C 1
ATOM 1224 O O . GLN A 1 166 ? -16.233 -10.357 12.688 1.00 84.31 166 GLN A O 1
ATOM 1229 N N . ALA A 1 167 ? -14.982 -8.538 12.253 1.00 77.69 167 ALA A N 1
ATOM 1230 C CA . ALA A 1 167 ? -15.125 -7.989 13.585 1.00 77.69 167 ALA A CA 1
ATOM 1231 C C . ALA A 1 167 ? -16.594 -7.588 13.794 1.00 77.69 167 ALA A C 1
ATOM 1233 O O . ALA A 1 167 ? -17.129 -6.821 12.992 1.00 77.69 167 ALA A O 1
ATOM 1234 N N . PRO A 1 168 ? -17.268 -8.097 14.841 1.00 71.12 168 PRO A N 1
ATOM 1235 C CA . PRO A 1 168 ? -18.624 -7.669 15.141 1.00 71.12 168 PRO A CA 1
ATOM 1236 C C . PRO A 1 168 ? -18.631 -6.151 15.334 1.00 71.12 168 PRO A C 1
ATOM 1238 O O . PRO A 1 168 ? -17.733 -5.615 15.993 1.00 71.12 168 PRO A O 1
ATOM 1241 N N . GLU A 1 169 ? -19.631 -5.496 14.730 1.00 61.47 169 GLU A N 1
ATOM 1242 C CA . GLU A 1 169 ? -19.906 -4.056 14.823 1.00 61.47 169 GLU A CA 1
ATOM 1243 C C . GLU A 1 169 ? -19.518 -3.519 16.207 1.00 61.47 169 GLU A C 1
ATOM 1245 O O . GLU A 1 169 ? -19.834 -4.170 17.214 1.00 61.47 169 GLU A O 1
ATOM 1250 N N . PRO A 1 170 ? -18.814 -2.374 16.286 1.00 55.22 170 PRO A N 1
ATOM 1251 C CA . PRO A 1 170 ? -18.292 -1.833 17.529 1.00 55.22 170 PRO A CA 1
ATOM 1252 C C . PRO A 1 170 ? -19.434 -1.364 18.441 1.00 55.22 170 PRO A C 1
ATOM 1254 O O . PRO A 1 170 ? -19.686 -0.175 18.616 1.00 55.22 170 PRO A O 1
ATOM 1257 N N . SER A 1 171 ? -20.112 -2.314 19.082 1.00 49.34 171 SER A N 1
ATOM 1258 C CA . SER A 1 171 ? -20.777 -2.091 20.355 1.00 49.34 171 SER A CA 1
ATOM 1259 C C . SER A 1 171 ? -19.734 -1.516 21.310 1.00 49.34 171 SER A C 1
ATOM 1261 O O . SER A 1 171 ? -18.562 -1.876 21.234 1.00 49.34 171 SER A O 1
ATOM 1263 N N . ALA A 1 172 ? -20.128 -0.625 22.218 1.00 55.03 172 ALA A N 1
ATOM 1264 C CA . ALA A 1 172 ? -19.227 0.100 23.122 1.00 55.03 172 ALA A CA 1
ATOM 1265 C C . ALA A 1 172 ? -18.270 -0.793 23.961 1.00 55.03 172 ALA A C 1
ATOM 1267 O O . ALA A 1 172 ? -17.364 -0.281 24.613 1.00 55.03 172 ALA A O 1
ATOM 1268 N N . ALA A 1 173 ? -18.440 -2.120 23.928 1.00 50.09 173 ALA A N 1
ATOM 1269 C CA . ALA A 1 173 ? -17.540 -3.122 24.496 1.00 50.09 173 ALA A CA 1
ATOM 1270 C C . ALA A 1 173 ? -16.358 -3.539 23.585 1.00 50.09 173 ALA A C 1
ATOM 1272 O O . ALA A 1 173 ? -15.419 -4.168 24.071 1.00 50.09 173 ALA A O 1
ATOM 1273 N N . THR A 1 174 ? -16.339 -3.177 22.297 1.00 49.53 174 THR A N 1
ATOM 1274 C CA . THR A 1 174 ? -15.267 -3.508 21.333 1.00 49.53 174 THR A CA 1
ATOM 1275 C C . THR A 1 174 ? -14.084 -2.531 21.406 1.00 49.53 174 THR A C 1
ATOM 1277 O O . THR A 1 174 ? -13.334 -2.364 20.449 1.00 49.53 174 THR A O 1
ATOM 1280 N N . ALA A 1 175 ? -13.841 -1.937 22.578 1.00 50.41 175 ALA A N 1
ATOM 1281 C CA . ALA A 1 175 ? -12.630 -1.174 22.904 1.00 50.41 175 ALA A CA 1
ATOM 1282 C C . ALA A 1 175 ? -11.340 -2.038 22.927 1.00 50.41 175 ALA A C 1
ATOM 1284 O O . ALA A 1 175 ? -10.307 -1.606 23.431 1.00 50.41 175 ALA A O 1
ATOM 1285 N N . GLY A 1 176 ? -11.394 -3.276 22.419 1.00 50.41 176 GLY A N 1
ATOM 1286 C CA . GLY A 1 176 ? -10.370 -4.306 22.598 1.00 50.41 176 GLY A CA 1
ATOM 1287 C C . GLY A 1 176 ? -9.691 -4.826 21.331 1.00 50.41 176 GLY A C 1
ATOM 1288 O O . GLY A 1 176 ? -8.725 -5.569 21.468 1.00 50.41 176 GLY A O 1
ATOM 1289 N N . LEU A 1 177 ? -10.134 -4.467 20.116 1.00 61.69 177 LEU A N 1
ATOM 1290 C CA . LEU A 1 177 ? -9.397 -4.878 18.903 1.00 61.69 177 LEU A CA 1
ATOM 1291 C C . LEU A 1 177 ? -8.140 -4.054 18.659 1.00 61.69 177 LEU A C 1
ATOM 1293 O O . LEU A 1 177 ? -7.260 -4.512 17.941 1.00 61.69 177 LEU A O 1
ATOM 1297 N N . GLY A 1 178 ? -8.083 -2.877 19.280 1.00 82.31 178 GLY A N 1
ATOM 1298 C CA . GLY A 1 178 ? -6.889 -2.097 19.519 1.00 82.31 178 GLY A CA 1
ATOM 1299 C C . GLY A 1 178 ? -5.746 -2.317 18.540 1.00 82.31 178 GLY A C 1
ATOM 1300 O O . GLY A 1 178 ? -4.752 -2.945 18.898 1.00 82.31 178 GLY A O 1
ATOM 1301 N N . LEU A 1 179 ? -5.903 -1.791 17.330 1.00 89.62 179 LEU A N 1
ATOM 1302 C CA . LEU A 1 179 ? -4.953 -1.960 16.247 1.00 89.62 179 LEU A CA 1
ATOM 1303 C C . LEU A 1 179 ? -3.623 -1.312 16.633 1.00 89.62 179 LEU A C 1
ATOM 1305 O O . LEU A 1 179 ? -3.547 -0.092 16.825 1.00 89.62 179 LEU A O 1
ATOM 1309 N N . ARG A 1 180 ? -2.588 -2.144 16.759 1.00 91.62 180 ARG A N 1
ATOM 1310 C CA . ARG A 1 180 ? -1.238 -1.711 17.117 1.00 91.62 180 ARG A CA 1
ATOM 1311 C C . ARG A 1 180 ? -0.414 -1.404 15.887 1.00 91.62 180 ARG A C 1
ATOM 1313 O O . ARG A 1 180 ? -0.739 -1.809 14.769 1.00 91.62 180 ARG A O 1
ATOM 1320 N N . GLU A 1 181 ? 0.727 -0.756 16.100 1.00 92.94 181 GLU A N 1
ATOM 1321 C CA . GLU A 1 181 ? 1.666 -0.508 15.003 1.00 92.94 181 GLU A CA 1
ATOM 1322 C C . GLU A 1 181 ? 2.122 -1.827 14.349 1.00 92.94 181 GLU A C 1
ATOM 1324 O O . GLU A 1 181 ? 2.294 -1.879 13.136 1.00 92.94 181 GLU A O 1
ATOM 1329 N N . ALA A 1 182 ? 2.267 -2.909 15.119 1.00 92.31 182 ALA A N 1
ATOM 1330 C CA . ALA A 1 182 ? 2.695 -4.213 14.604 1.00 92.31 182 ALA A CA 1
ATOM 1331 C C . ALA A 1 182 ? 1.633 -4.942 13.757 1.00 92.31 182 ALA A C 1
ATOM 1333 O O . ALA A 1 182 ? 1.992 -5.789 12.939 1.00 92.31 182 ALA A O 1
ATOM 1334 N N . ASP A 1 183 ? 0.352 -4.616 13.937 1.00 92.69 183 ASP A N 1
ATOM 1335 C CA . ASP A 1 183 ? -0.758 -5.274 13.236 1.00 92.69 183 ASP A CA 1
ATOM 1336 C C . ASP A 1 183 ? -1.002 -4.670 11.850 1.00 92.69 183 ASP A C 1
ATOM 1338 O O . ASP A 1 183 ? -1.629 -5.283 10.981 1.00 92.69 183 ASP A O 1
ATOM 1342 N N . LEU A 1 184 ? -0.494 -3.455 11.629 1.00 94.81 184 LEU A N 1
ATOM 1343 C CA . LEU A 1 184 ? -0.629 -2.766 10.362 1.00 94.81 184 LEU A CA 1
ATOM 1344 C C . LEU A 1 184 ? 0.288 -3.394 9.299 1.00 94.81 184 LEU A C 1
ATOM 1346 O O . LEU A 1 184 ? 1.491 -3.563 9.519 1.00 94.81 184 LEU A O 1
ATOM 1350 N N . PRO A 1 185 ? -0.245 -3.708 8.106 1.00 95.62 185 PRO A N 1
ATOM 1351 C CA . PRO A 1 185 ? 0.495 -4.287 6.992 1.00 95.62 185 PRO A CA 1
ATOM 1352 C C . PRO A 1 185 ? 1.360 -3.218 6.314 1.00 95.62 185 PRO A C 1
ATOM 1354 O O . PRO A 1 185 ? 1.089 -2.783 5.193 1.00 95.62 185 PRO A O 1
ATOM 1357 N N . TRP A 1 186 ? 2.413 -2.778 7.000 1.00 95.81 186 TRP A N 1
ATOM 1358 C CA . TRP A 1 186 ? 3.338 -1.792 6.458 1.00 95.81 186 TRP A CA 1
ATOM 1359 C C . TRP A 1 186 ? 3.964 -2.286 5.148 1.00 95.81 186 TRP A C 1
ATOM 1361 O O . TRP A 1 186 ? 4.260 -3.484 5.009 1.00 95.81 186 TRP A O 1
ATOM 1371 N N . PRO A 1 187 ? 4.180 -1.374 4.189 1.00 95.31 187 PRO A N 1
ATOM 1372 C CA . PRO A 1 187 ? 4.813 -1.728 2.934 1.00 95.31 187 PRO A CA 1
ATOM 1373 C C . PRO A 1 187 ? 6.286 -2.095 3.171 1.00 95.31 187 PRO A C 1
ATOM 1375 O O . PRO A 1 187 ? 6.968 -1.484 3.997 1.00 95.31 187 PRO A O 1
ATOM 1378 N N . SER A 1 188 ? 6.765 -3.123 2.470 1.00 93.94 188 SER A N 1
ATOM 1379 C CA . SER A 1 188 ? 8.092 -3.734 2.680 1.00 93.94 188 SER A CA 1
ATOM 1380 C C . SER A 1 188 ? 9.179 -3.205 1.733 1.00 93.94 188 SER A C 1
ATOM 1382 O O . SER A 1 188 ? 10.260 -3.795 1.603 1.00 93.94 188 SER A O 1
ATOM 1384 N N . GLY A 1 189 ? 8.883 -2.136 0.996 1.00 93.12 189 GLY A N 1
ATOM 1385 C CA . GLY A 1 189 ? 9.834 -1.492 0.101 1.00 93.12 189 GLY A CA 1
ATOM 1386 C C . GLY A 1 189 ? 10.891 -0.659 0.821 1.00 93.12 189 GLY A C 1
ATOM 1387 O O . GLY A 1 189 ? 10.803 -0.420 2.028 1.00 93.12 189 GLY A O 1
ATOM 1388 N N . PRO A 1 190 ? 11.919 -0.230 0.076 1.00 93.31 190 PRO A N 1
ATOM 1389 C CA . PRO A 1 190 ? 12.952 0.652 0.600 1.00 93.31 190 PRO A CA 1
ATOM 1390 C C . PRO A 1 190 ? 12.390 2.053 0.911 1.00 93.31 190 PRO A C 1
ATOM 1392 O O . PRO A 1 190 ? 11.303 2.419 0.468 1.00 93.31 190 PRO A O 1
ATOM 1395 N N . ALA A 1 191 ? 13.125 2.847 1.694 1.00 90.00 191 ALA A N 1
ATOM 1396 C CA . ALA A 1 191 ? 12.644 4.134 2.214 1.00 90.00 191 ALA A CA 1
ATOM 1397 C C . ALA A 1 191 ? 12.359 5.186 1.124 1.00 90.00 191 ALA A C 1
ATOM 1399 O O . ALA A 1 191 ? 11.533 6.074 1.313 1.00 90.00 191 ALA A O 1
ATOM 1400 N N . ASP A 1 192 ? 13.046 5.102 -0.007 1.00 91.19 192 ASP A N 1
ATOM 1401 C CA . ASP A 1 192 ? 12.843 5.928 -1.195 1.00 91.19 192 ASP A CA 1
ATOM 1402 C C . ASP A 1 192 ? 11.637 5.475 -2.028 1.00 91.19 192 ASP A C 1
ATOM 1404 O O . ASP A 1 192 ? 11.003 6.298 -2.683 1.00 91.19 192 ASP A O 1
ATOM 1408 N N . ASN A 1 193 ? 11.286 4.189 -1.969 1.00 92.75 193 ASN A N 1
ATOM 1409 C CA . ASN A 1 193 ? 10.205 3.596 -2.745 1.00 92.75 193 ASN A CA 1
ATOM 1410 C C . ASN A 1 193 ? 9.438 2.542 -1.929 1.00 92.75 193 ASN A C 1
ATOM 1412 O O . ASN A 1 193 ? 9.555 1.337 -2.187 1.00 92.75 193 ASN A O 1
ATOM 1416 N N . PRO A 1 194 ? 8.623 2.974 -0.951 1.00 93.69 194 PRO A N 1
ATOM 1417 C CA . PRO A 1 194 ? 8.007 2.065 0.011 1.00 93.69 194 PRO A CA 1
ATOM 1418 C C . PRO A 1 194 ? 7.093 1.035 -0.660 1.00 93.69 194 PRO A C 1
ATOM 1420 O O . PRO A 1 194 ? 7.046 -0.113 -0.237 1.00 93.69 194 PRO A O 1
ATOM 1423 N N . LEU A 1 195 ? 6.422 1.399 -1.755 1.00 93.81 195 LEU A N 1
ATOM 1424 C CA . LEU A 1 195 ? 5.521 0.506 -2.496 1.00 93.81 195 LEU A CA 1
ATOM 1425 C C . LEU A 1 195 ? 6.221 -0.305 -3.597 1.00 93.81 195 LEU A C 1
ATOM 1427 O O . LEU A 1 195 ? 5.557 -0.992 -4.374 1.00 93.81 195 LEU A O 1
ATOM 1431 N N . ARG A 1 196 ? 7.557 -0.223 -3.686 1.00 93.44 196 ARG A N 1
ATOM 1432 C CA . ARG A 1 196 ? 8.374 -0.895 -4.706 1.00 93.44 196 ARG A CA 1
ATOM 1433 C C . ARG A 1 196 ? 7.877 -0.631 -6.130 1.00 93.44 196 ARG A C 1
ATOM 1435 O O . ARG A 1 196 ? 7.858 -1.548 -6.949 1.00 93.44 196 ARG A O 1
ATOM 1442 N N . IL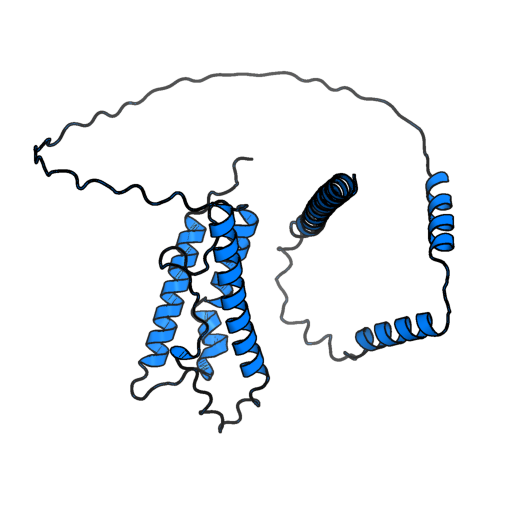E A 1 197 ? 7.414 0.586 -6.410 1.00 91.69 197 ILE A N 1
ATOM 1443 C CA . ILE A 1 197 ? 6.851 1.013 -7.697 1.00 91.69 197 ILE A CA 1
ATOM 1444 C C . ILE A 1 197 ? 7.945 1.056 -8.769 1.00 91.69 197 ILE A C 1
ATOM 1446 O O . ILE A 1 197 ? 9.085 1.374 -8.459 1.00 91.69 197 ILE A O 1
ATOM 1450 N N . ASP A 1 198 ? 7.631 0.698 -10.012 1.00 89.94 198 ASP A N 1
ATOM 1451 C CA . ASP A 1 198 ? 8.615 0.741 -11.096 1.00 89.94 198 ASP A CA 1
ATOM 1452 C C . ASP A 1 198 ? 8.781 2.166 -11.629 1.00 89.94 198 ASP A C 1
ATOM 1454 O O . ASP A 1 198 ? 7.857 2.640 -12.283 1.00 89.94 198 ASP A O 1
ATOM 1458 N N . PRO A 1 199 ? 9.907 2.867 -11.422 1.00 84.88 199 PRO A N 1
ATOM 1459 C CA . PRO A 1 199 ? 10.087 4.171 -12.051 1.00 84.88 199 PRO A CA 1
ATOM 1460 C C . PRO A 1 199 ? 10.266 4.073 -13.576 1.00 84.88 199 PRO A C 1
ATOM 1462 O O . PRO A 1 199 ? 9.971 5.037 -14.276 1.00 84.88 199 PRO A O 1
ATOM 1465 N N . GLY A 1 200 ? 10.731 2.929 -14.096 1.00 85.38 200 GLY A N 1
ATOM 1466 C CA . GLY A 1 200 ? 10.909 2.680 -15.531 1.00 85.38 200 GLY A CA 1
ATOM 1467 C C . GLY A 1 200 ? 9.657 2.141 -16.227 1.00 85.38 200 GLY A C 1
ATOM 1468 O O . GLY A 1 200 ? 9.648 1.994 -17.448 1.00 85.38 200 GLY A O 1
ATOM 1469 N N . GLY A 1 201 ? 8.598 1.851 -15.464 1.00 87.12 201 GLY A N 1
ATOM 1470 C CA . GLY A 1 201 ? 7.331 1.366 -15.993 1.00 87.12 201 GLY A CA 1
ATOM 1471 C C . GLY A 1 201 ? 6.551 2.442 -16.750 1.00 87.12 201 GLY A C 1
ATOM 1472 O O . GLY A 1 201 ? 6.874 3.630 -16.740 1.00 87.12 201 GLY A O 1
ATOM 1473 N N . HIS A 1 202 ? 5.455 2.033 -17.389 1.00 87.12 202 HIS A N 1
ATOM 1474 C CA . HIS A 1 202 ? 4.614 2.959 -18.142 1.00 87.12 202 HIS A CA 1
ATOM 1475 C C . HIS A 1 202 ? 4.071 4.095 -17.239 1.00 87.12 202 HIS A C 1
ATOM 1477 O O . HIS A 1 202 ? 3.389 3.800 -16.249 1.00 87.12 202 HIS A O 1
ATOM 1483 N N . PRO A 1 203 ? 4.255 5.391 -17.580 1.00 88.31 203 PRO A N 1
ATOM 1484 C CA . PRO A 1 203 ? 3.943 6.509 -16.682 1.00 88.31 203 PRO A CA 1
ATOM 1485 C C . PRO A 1 203 ? 2.503 6.548 -16.163 1.00 88.31 203 PRO A C 1
ATOM 1487 O O . PRO A 1 203 ? 2.256 7.045 -15.065 1.00 88.31 203 PRO A O 1
ATOM 1490 N N . LYS A 1 204 ? 1.527 6.048 -16.936 1.00 86.69 204 LYS A N 1
ATOM 1491 C CA . LYS A 1 204 ? 0.129 5.942 -16.476 1.00 86.69 204 LYS A CA 1
ATOM 1492 C C . LYS A 1 204 ? -0.040 4.884 -15.380 1.00 86.69 204 LYS A C 1
ATOM 1494 O O . LYS A 1 204 ? -0.695 5.152 -14.379 1.00 86.69 204 LYS A O 1
ATOM 1499 N N . VAL A 1 205 ? 0.587 3.716 -15.540 1.00 89.56 205 VAL A N 1
ATOM 1500 C CA . VAL A 1 205 ? 0.516 2.609 -14.570 1.00 89.56 205 VAL A CA 1
ATOM 1501 C C . VAL A 1 205 ? 1.193 3.021 -13.269 1.00 89.56 205 VAL A C 1
ATOM 1503 O O . VAL A 1 205 ? 0.628 2.855 -12.192 1.00 89.56 205 VAL A O 1
ATOM 1506 N N . VAL A 1 206 ? 2.364 3.646 -13.376 1.00 92.38 206 VAL A N 1
ATOM 1507 C CA . VAL A 1 206 ? 3.123 4.155 -12.230 1.00 92.38 206 VAL A CA 1
ATOM 1508 C C . VAL A 1 206 ? 2.327 5.207 -11.457 1.00 92.38 206 VAL A C 1
ATOM 1510 O O . VAL A 1 206 ? 2.181 5.103 -10.240 1.00 92.38 206 VAL A O 1
ATOM 1513 N N . ARG A 1 207 ? 1.732 6.182 -12.159 1.00 91.06 207 ARG A N 1
ATOM 1514 C CA . ARG A 1 207 ? 0.855 7.189 -11.539 1.00 91.06 207 ARG A CA 1
ATOM 1515 C C . ARG A 1 207 ? -0.370 6.562 -10.877 1.00 91.06 207 ARG A C 1
ATOM 1517 O O . ARG A 1 207 ? -0.712 6.962 -9.769 1.00 91.06 207 ARG A O 1
ATOM 1524 N N . SER A 1 208 ? -1.008 5.586 -11.520 1.00 93.31 208 SER A N 1
ATOM 1525 C CA . SER A 1 208 ? -2.147 4.861 -10.945 1.00 93.31 208 SER A CA 1
ATOM 1526 C C . SER A 1 208 ? -1.763 4.153 -9.638 1.00 93.31 208 SER A C 1
ATOM 1528 O O . SER A 1 208 ? -2.416 4.345 -8.613 1.00 93.31 208 SER A O 1
ATOM 1530 N N . GLN A 1 209 ? -0.629 3.445 -9.622 1.00 93.94 209 GLN A N 1
ATOM 1531 C CA . GLN A 1 209 ? -0.111 2.772 -8.425 1.00 93.94 209 GLN A CA 1
ATOM 1532 C C . GLN A 1 209 ? 0.223 3.757 -7.294 1.00 93.94 209 GLN A C 1
ATOM 1534 O O . GLN A 1 209 ? -0.128 3.512 -6.139 1.00 93.94 209 GLN A O 1
ATOM 1539 N N . LEU A 1 210 ? 0.857 4.890 -7.616 1.00 94.56 210 LEU A N 1
ATOM 1540 C CA . LEU A 1 210 ? 1.150 5.946 -6.641 1.00 94.56 210 LEU A CA 1
ATOM 1541 C C . LEU A 1 210 ? -0.131 6.551 -6.056 1.00 94.56 210 LEU A C 1
ATOM 1543 O O . LEU A 1 210 ? -0.209 6.751 -4.846 1.00 94.56 210 LEU A O 1
ATOM 1547 N N . ARG A 1 211 ? -1.148 6.800 -6.890 1.00 94.81 211 ARG A N 1
ATOM 1548 C CA . ARG A 1 211 ? -2.454 7.315 -6.450 1.00 94.81 211 ARG A CA 1
ATOM 1549 C C . ARG A 1 211 ? -3.181 6.327 -5.545 1.00 94.81 211 ARG A C 1
ATOM 1551 O O . ARG A 1 211 ? -3.654 6.732 -4.489 1.00 94.81 211 ARG A O 1
ATOM 1558 N N . ALA A 1 212 ? -3.223 5.047 -5.912 1.00 94.31 212 ALA A N 1
ATOM 1559 C CA . ALA A 1 212 ? -3.809 4.003 -5.071 1.00 94.31 212 ALA A CA 1
ATOM 1560 C C . ALA A 1 212 ? -3.102 3.926 -3.705 1.00 94.31 212 ALA A C 1
ATOM 1562 O O . ALA A 1 212 ? -3.751 3.890 -2.659 1.00 94.31 212 ALA A O 1
ATOM 1563 N N . GLY A 1 213 ? -1.767 3.998 -3.711 1.00 95.31 213 GLY A N 1
ATOM 1564 C CA . GLY A 1 213 ? -0.956 4.086 -2.501 1.00 95.31 213 GLY A CA 1
ATOM 1565 C C . GLY A 1 213 ? -1.272 5.314 -1.647 1.00 95.31 213 GLY A C 1
ATOM 1566 O O . GLY A 1 213 ? -1.442 5.187 -0.436 1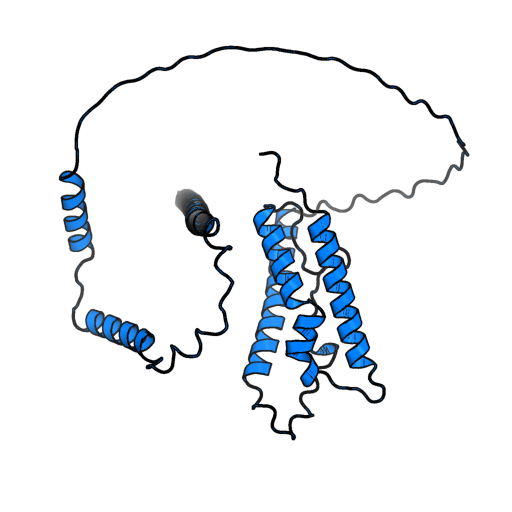.00 95.31 213 GLY A O 1
ATOM 1567 N N . LEU A 1 214 ? -1.387 6.489 -2.272 1.00 95.94 214 LEU A N 1
ATOM 1568 C CA . LEU A 1 214 ? -1.735 7.737 -1.594 1.00 95.94 214 LEU A CA 1
ATOM 1569 C C . LEU A 1 214 ? -3.124 7.672 -0.973 1.00 95.94 214 LEU A C 1
ATOM 1571 O O . LEU A 1 214 ? -3.260 8.047 0.179 1.00 95.94 214 LEU A O 1
ATOM 1575 N N . LEU A 1 215 ? -4.135 7.171 -1.682 1.00 93.75 215 LEU A N 1
ATOM 1576 C CA . LEU A 1 215 ? -5.490 7.034 -1.137 1.00 93.75 215 LEU A CA 1
ATOM 1577 C C . LEU A 1 215 ? -5.524 6.094 0.072 1.00 93.75 215 LEU A C 1
ATOM 1579 O O . LEU A 1 215 ? -6.189 6.390 1.064 1.00 93.75 215 LEU A O 1
ATOM 1583 N N . ARG A 1 216 ? -4.771 4.990 0.009 1.00 95.19 216 ARG A N 1
ATOM 1584 C CA . ARG A 1 216 ? -4.672 4.006 1.094 1.00 95.19 216 ARG A CA 1
ATOM 1585 C C . ARG A 1 216 ? -3.946 4.557 2.324 1.00 95.19 216 ARG A C 1
ATOM 1587 O O . ARG A 1 216 ? -4.382 4.313 3.445 1.00 95.19 216 ARG A O 1
ATOM 1594 N N . TRP A 1 217 ? -2.858 5.296 2.116 1.00 96.75 217 TRP A N 1
ATOM 1595 C CA . TRP A 1 217 ? -1.980 5.799 3.180 1.00 96.75 217 TRP A CA 1
ATOM 1596 C C . TRP A 1 217 ? -2.113 7.312 3.422 1.00 96.75 217 TRP A C 1
ATOM 1598 O O . TRP A 1 217 ? -1.223 7.919 4.012 1.00 96.75 217 TRP A O 1
ATOM 1608 N N . HIS A 1 218 ? -3.198 7.956 2.982 1.00 96.56 218 HIS A N 1
ATOM 1609 C CA . HIS A 1 218 ? -3.434 9.372 3.267 1.00 96.56 218 HIS A CA 1
ATOM 1610 C C . HIS A 1 218 ? -3.770 9.540 4.755 1.00 96.56 218 HIS A C 1
ATOM 1612 O O . HIS A 1 218 ? -4.662 8.836 5.227 1.00 96.56 218 HIS A O 1
ATOM 1618 N N . PRO A 1 219 ? -3.147 10.476 5.497 1.00 96.69 219 PRO A N 1
ATOM 1619 C CA . PRO A 1 219 ? -3.348 10.593 6.944 1.00 96.69 219 PRO A CA 1
ATOM 1620 C C . PRO A 1 219 ? -4.823 10.769 7.325 1.00 96.69 219 PRO A C 1
ATOM 1622 O O . PRO A 1 219 ? -5.310 10.044 8.181 1.00 96.69 219 PRO A O 1
ATOM 1625 N N . ASP A 1 220 ? -5.553 11.642 6.626 1.00 96.19 220 ASP A N 1
ATOM 1626 C CA . ASP A 1 220 ? -6.979 11.885 6.892 1.00 96.19 220 ASP A CA 1
ATOM 1627 C C . ASP A 1 220 ? -7.863 10.666 6.567 1.00 96.19 220 ASP A C 1
ATOM 1629 O O . ASP A 1 220 ? -8.706 10.275 7.367 1.00 96.19 220 ASP A O 1
ATOM 1633 N N . LYS A 1 221 ? -7.635 9.985 5.433 1.00 95.44 221 LYS A N 1
ATOM 1634 C CA . LYS A 1 221 ? -8.432 8.802 5.056 1.00 95.44 221 LYS A CA 1
ATOM 1635 C C . LYS A 1 221 ? -8.123 7.608 5.950 1.00 95.44 221 LYS A C 1
ATOM 1637 O O . LYS A 1 221 ? -9.021 6.841 6.294 1.00 95.44 221 LYS A O 1
ATOM 1642 N N . PHE A 1 222 ? -6.865 7.474 6.349 1.00 95.81 222 PHE A N 1
ATOM 1643 C CA . PHE A 1 222 ? -6.430 6.467 7.298 1.00 95.81 222 PHE A CA 1
ATOM 1644 C C . PHE A 1 222 ? -7.046 6.715 8.681 1.00 95.81 222 PHE A C 1
ATOM 1646 O O . PHE A 1 222 ? -7.586 5.789 9.276 1.00 95.81 222 PHE A O 1
ATOM 1653 N N . GLU A 1 223 ? -7.038 7.955 9.174 1.00 93.69 223 GLU A N 1
ATOM 1654 C CA . GLU A 1 223 ? -7.663 8.324 10.449 1.00 93.69 223 GLU A CA 1
ATOM 1655 C C . GLU A 1 223 ? -9.190 8.161 10.415 1.00 93.69 223 GLU A C 1
ATOM 1657 O O . GLU A 1 223 ? -9.766 7.654 11.373 1.00 93.69 223 GLU A O 1
ATOM 1662 N N . GLN A 1 224 ? -9.851 8.478 9.299 1.00 92.69 224 GLN A N 1
ATOM 1663 C CA . GLN A 1 224 ? -11.286 8.226 9.120 1.00 92.69 224 GLN A CA 1
ATOM 1664 C C . GLN A 1 224 ? -11.628 6.730 9.192 1.00 92.69 224 GLN A C 1
ATOM 1666 O O . GLN A 1 224 ? -12.587 6.357 9.865 1.00 92.69 224 GLN A O 1
ATOM 1671 N N . ARG A 1 225 ? -10.845 5.866 8.524 1.00 91.69 225 ARG A N 1
ATOM 1672 C CA . ARG A 1 225 ? -11.104 4.413 8.480 1.00 91.69 225 ARG A CA 1
ATOM 1673 C C . ARG A 1 225 ? -10.679 3.689 9.755 1.00 91.69 225 ARG A C 1
ATOM 1675 O O . ARG A 1 225 ? -11.422 2.855 10.259 1.00 91.69 225 ARG A O 1
ATOM 1682 N N . PHE A 1 226 ? -9.485 3.981 10.263 1.00 91.81 226 PHE A N 1
ATOM 1683 C CA . PHE A 1 226 ? -8.864 3.229 11.355 1.00 91.81 226 PHE A CA 1
ATOM 1684 C C . PHE A 1 226 ? -8.840 3.987 12.680 1.00 91.81 226 PHE A C 1
ATOM 1686 O O . PHE A 1 226 ? -8.557 3.378 13.703 1.00 91.81 226 PHE A O 1
ATOM 1693 N N . GLY A 1 227 ? -9.161 5.283 12.720 1.00 90.19 227 GLY A N 1
ATOM 1694 C CA . GLY A 1 227 ? -8.981 6.116 13.915 1.00 90.19 227 GLY A CA 1
ATOM 1695 C C . GLY A 1 227 ? -9.749 5.643 15.147 1.00 90.19 227 GLY A C 1
ATOM 1696 O O . GLY A 1 227 ? -9.261 5.837 16.253 1.00 90.19 227 GLY A O 1
ATOM 1697 N N . ARG A 1 228 ? -10.896 4.973 14.963 1.00 87.81 228 ARG A N 1
ATOM 1698 C CA . ARG A 1 228 ? -11.669 4.339 16.052 1.00 87.81 228 ARG A CA 1
ATOM 1699 C C . ARG A 1 228 ? -11.084 3.004 16.523 1.00 87.81 228 ARG A C 1
ATOM 1701 O O . ARG A 1 228 ? -11.419 2.542 17.605 1.00 87.81 228 ARG A O 1
ATOM 1708 N N . LEU A 1 229 ? -10.265 2.370 15.686 1.00 88.88 229 LEU A N 1
ATOM 1709 C CA . LEU A 1 229 ? -9.641 1.072 15.937 1.00 88.88 229 LEU A CA 1
ATOM 1710 C C . LEU A 1 229 ? -8.256 1.216 16.576 1.00 88.88 229 LEU A C 1
ATOM 1712 O O . LEU A 1 229 ? -7.785 0.270 17.199 1.00 88.88 229 LEU A O 1
ATOM 1716 N N . LEU A 1 230 ? -7.598 2.368 16.411 1.00 89.62 230 LEU A N 1
ATOM 1717 C CA . LEU A 1 230 ? -6.294 2.644 17.012 1.00 89.62 230 LEU A CA 1
ATOM 1718 C C . LEU A 1 230 ? -6.416 2.743 18.536 1.00 89.62 230 LEU A C 1
ATOM 1720 O O . LEU A 1 230 ? -7.284 3.447 19.050 1.00 89.62 230 LEU A O 1
ATOM 1724 N N . VAL A 1 231 ? -5.517 2.072 19.259 1.00 83.00 231 VAL A N 1
ATOM 1725 C CA . VAL A 1 231 ? -5.436 2.215 20.719 1.00 83.00 231 VAL A CA 1
ATOM 1726 C C . VAL A 1 231 ? -4.817 3.560 21.051 1.00 83.00 231 VAL A C 1
ATOM 1728 O O . VAL A 1 231 ? -3.678 3.852 20.669 1.00 83.00 231 VAL A O 1
ATOM 1731 N N . ASP A 1 232 ? -5.515 4.334 21.869 1.00 77.00 232 ASP A N 1
ATOM 1732 C CA . ASP A 1 232 ? -4.852 5.324 22.700 1.00 77.00 232 ASP A CA 1
ATOM 1733 C C . ASP A 1 232 ? -4.095 4.552 23.780 1.00 77.00 232 ASP A C 1
ATOM 1735 O O . ASP A 1 232 ? -4.641 4.182 24.819 1.00 77.00 232 ASP A O 1
ATOM 1739 N N . GLY A 1 233 ? -2.837 4.197 23.487 1.00 69.75 233 GLY A N 1
ATOM 1740 C CA . GLY A 1 233 ? -1.956 3.584 24.481 1.00 69.75 233 GLY A CA 1
ATOM 1741 C C . GLY A 1 233 ? -1.894 4.444 25.754 1.00 69.75 233 GLY A C 1
ATOM 1742 O O . GLY A 1 233 ? -2.354 5.586 25.741 1.00 69.75 233 GLY A O 1
ATOM 1743 N N . PRO A 1 234 ? -1.263 3.974 26.844 1.00 66.88 234 PRO A N 1
ATOM 1744 C CA . PRO A 1 234 ? -1.258 4.669 28.142 1.00 66.88 234 PRO A CA 1
ATOM 1745 C C . PRO A 1 234 ? -0.768 6.132 28.099 1.00 66.88 234 PRO A C 1
ATOM 1747 O O . PRO A 1 234 ? -0.980 6.878 29.046 1.00 66.88 234 PRO A O 1
ATOM 1750 N N . GLU A 1 235 ? -0.143 6.557 26.997 1.00 74.19 235 GLU A N 1
ATOM 1751 C CA . GLU A 1 235 ? 0.317 7.927 26.758 1.00 74.19 235 GLU A CA 1
ATOM 1752 C C . GLU A 1 235 ? -0.090 8.485 25.372 1.00 74.19 235 GLU A C 1
ATOM 1754 O O . GLU A 1 235 ? 0.493 9.464 24.912 1.00 74.19 235 GLU A O 1
ATOM 1759 N N . GLY A 1 236 ? -0.999 7.833 24.632 1.00 79.56 236 GLY A N 1
ATOM 1760 C CA . GLY A 1 236 ? -1.376 8.227 23.259 1.00 79.56 236 GLY A CA 1
ATOM 1761 C C . GLY A 1 236 ? -0.246 8.133 22.214 1.00 79.56 236 GLY A C 1
ATOM 1762 O O . GLY A 1 236 ? -0.424 8.501 21.052 1.00 79.56 236 GLY A O 1
ATOM 1763 N N . LYS A 1 237 ? 0.933 7.627 22.606 1.00 87.38 237 LYS A N 1
ATOM 1764 C CA . LYS A 1 237 ? 2.138 7.567 21.764 1.00 87.38 237 LYS A CA 1
ATOM 1765 C C . LYS A 1 237 ? 1.988 6.650 20.555 1.00 87.38 237 LYS A C 1
ATOM 1767 O O . LYS A 1 237 ? 2.541 6.954 19.505 1.00 87.38 237 LYS A O 1
ATOM 1772 N N . GLU A 1 238 ? 1.247 5.552 20.682 1.00 90.19 238 GLU A N 1
ATOM 1773 C CA . GLU A 1 238 ? 1.099 4.570 19.602 1.00 90.19 238 GLU A CA 1
ATOM 1774 C C . GLU A 1 238 ? 0.288 5.132 18.430 1.00 90.19 238 GLU A C 1
ATOM 1776 O O . GLU A 1 238 ? 0.768 5.141 17.297 1.00 90.19 238 GLU A O 1
ATOM 1781 N N . ARG A 1 239 ? -0.878 5.727 18.710 1.00 91.69 239 ARG A N 1
ATOM 1782 C CA . ARG A 1 239 ? -1.679 6.453 17.716 1.00 91.69 239 ARG A CA 1
ATOM 1783 C C . ARG A 1 239 ? -0.859 7.532 17.004 1.00 91.69 239 ARG A C 1
ATOM 1785 O O . ARG A 1 239 ? -0.876 7.613 15.776 1.00 91.69 239 ARG A O 1
ATOM 1792 N N . ALA A 1 240 ? -0.110 8.336 17.762 1.00 92.31 240 ALA A N 1
ATOM 1793 C CA . ALA A 1 240 ? 0.756 9.371 17.200 1.00 92.31 240 ALA A CA 1
ATOM 1794 C C . ALA A 1 240 ? 1.904 8.791 16.346 1.00 92.31 240 ALA A C 1
ATOM 1796 O O . ALA A 1 240 ? 2.204 9.346 15.288 1.00 92.31 240 ALA A O 1
ATOM 1797 N N . SER A 1 241 ? 2.508 7.670 16.764 1.00 94.38 241 SER A N 1
ATOM 1798 C CA . SER A 1 241 ? 3.545 6.946 16.007 1.00 94.38 241 SER A CA 1
ATOM 1799 C C . SER A 1 241 ? 3.010 6.468 14.657 1.00 94.38 241 SER A C 1
ATOM 1801 O O . SER A 1 241 ? 3.575 6.789 13.608 1.00 94.38 241 SER A O 1
ATOM 1803 N N . ILE A 1 242 ? 1.857 5.791 14.672 1.00 95.38 242 ILE A N 1
ATOM 1804 C CA . ILE A 1 242 ? 1.189 5.267 13.477 1.00 95.38 242 ILE A CA 1
ATOM 1805 C C . ILE A 1 242 ? 0.867 6.404 12.507 1.00 95.38 242 ILE A C 1
ATOM 1807 O O . ILE A 1 242 ? 1.284 6.356 11.350 1.00 95.38 242 ILE A O 1
ATOM 1811 N N . LEU A 1 243 ? 0.188 7.460 12.967 1.00 95.44 243 LEU A N 1
ATOM 1812 C CA . LEU A 1 243 ? -0.156 8.601 12.111 1.00 95.44 243 LEU A CA 1
ATOM 1813 C C . LEU A 1 243 ? 1.092 9.338 11.601 1.00 95.44 243 LEU A C 1
ATOM 1815 O O . LEU A 1 243 ? 1.119 9.781 10.450 1.00 95.44 243 LEU A O 1
ATOM 1819 N N . GLY A 1 244 ? 2.149 9.424 12.413 1.00 96.81 244 GLY A N 1
ATOM 1820 C CA . GLY A 1 244 ? 3.447 9.960 12.002 1.00 96.81 244 GLY A CA 1
ATOM 1821 C C . GLY A 1 244 ? 4.067 9.161 10.854 1.00 96.81 244 GLY A C 1
ATOM 1822 O O . GLY A 1 244 ? 4.511 9.744 9.859 1.00 96.81 244 GLY A O 1
ATOM 1823 N N . ARG A 1 245 ? 4.029 7.829 10.942 1.00 97.31 245 ARG A N 1
ATOM 1824 C CA . ARG A 1 245 ? 4.521 6.924 9.897 1.00 97.31 245 ARG A CA 1
ATOM 1825 C C . ARG A 1 245 ? 3.670 6.977 8.628 1.00 97.31 245 ARG A C 1
ATOM 1827 O O . ARG A 1 245 ? 4.226 7.059 7.535 1.00 97.31 245 ARG A O 1
ATOM 1834 N N . VAL A 1 246 ? 2.343 7.005 8.760 1.00 97.62 246 VAL A N 1
ATOM 1835 C CA . VAL A 1 246 ? 1.405 7.183 7.635 1.00 97.62 246 VAL A CA 1
ATOM 1836 C C . VAL A 1 246 ? 1.676 8.508 6.915 1.00 97.62 246 VAL 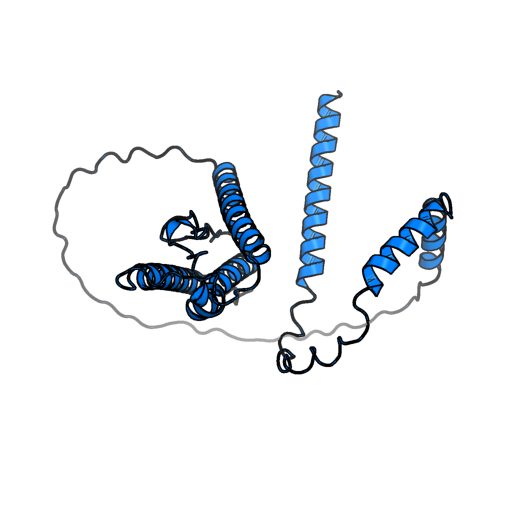A C 1
ATOM 1838 O O . VAL A 1 246 ? 1.815 8.534 5.693 1.00 97.62 246 VAL A O 1
ATOM 1841 N N . LYS A 1 247 ? 1.858 9.606 7.660 1.00 97.69 247 LYS A N 1
ATOM 1842 C CA . LYS A 1 247 ? 2.222 10.914 7.094 1.00 97.69 247 LYS A CA 1
ATOM 1843 C C . LYS A 1 247 ? 3.558 10.866 6.349 1.00 97.69 247 LYS A C 1
ATOM 1845 O O . LYS A 1 247 ? 3.657 11.435 5.262 1.00 97.69 247 LYS A O 1
ATOM 1850 N N . ALA A 1 248 ? 4.568 10.194 6.903 1.00 97.12 248 ALA A N 1
ATOM 1851 C CA . ALA A 1 248 ? 5.863 10.029 6.244 1.00 97.12 248 ALA A CA 1
ATOM 1852 C C . ALA A 1 248 ? 5.734 9.256 4.918 1.00 97.12 248 ALA A C 1
ATOM 1854 O O . ALA A 1 248 ? 6.272 9.702 3.903 1.00 97.12 248 ALA A O 1
ATOM 1855 N N . LEU A 1 249 ? 4.956 8.166 4.901 1.00 97.19 249 LEU A N 1
ATOM 1856 C CA . LEU A 1 249 ? 4.658 7.402 3.685 1.00 97.19 249 LEU A CA 1
ATOM 1857 C C . LEU A 1 249 ? 3.943 8.265 2.641 1.00 97.19 249 LEU A C 1
ATOM 1859 O O . LEU A 1 249 ? 4.394 8.341 1.500 1.00 97.19 249 LEU A O 1
ATOM 1863 N N . ALA A 1 250 ? 2.877 8.972 3.022 1.00 96.62 250 ALA A N 1
ATOM 1864 C CA . ALA A 1 250 ? 2.147 9.848 2.108 1.00 96.62 250 ALA A CA 1
ATOM 1865 C C . ALA A 1 250 ? 3.061 10.920 1.490 1.00 96.62 250 ALA A C 1
ATOM 1867 O O . ALA A 1 250 ? 3.036 11.142 0.282 1.00 96.62 250 ALA A O 1
ATOM 1868 N N . GLN A 1 251 ? 3.928 11.546 2.294 1.00 97.12 251 GLN A N 1
ATOM 1869 C CA . GLN A 1 251 ? 4.898 12.527 1.802 1.00 97.12 251 GLN A CA 1
ATOM 1870 C C . GLN A 1 251 ? 5.900 11.919 0.813 1.00 97.12 251 GLN A C 1
ATOM 1872 O O . GLN A 1 251 ? 6.224 12.557 -0.190 1.00 97.12 251 GLN A O 1
ATOM 1877 N N . GLN A 1 252 ? 6.385 10.703 1.071 1.00 96.06 252 GLN A N 1
ATOM 1878 C CA . GLN A 1 252 ? 7.271 9.989 0.148 1.00 96.06 252 GLN A CA 1
ATOM 1879 C C . GLN A 1 252 ? 6.571 9.694 -1.182 1.00 96.06 252 GLN A C 1
ATOM 1881 O O . GLN A 1 252 ? 7.128 9.986 -2.239 1.00 96.06 252 GLN A O 1
ATOM 1886 N N . LEU A 1 253 ? 5.331 9.202 -1.144 1.00 95.25 253 LEU A N 1
ATOM 1887 C CA . LEU A 1 253 ? 4.552 8.923 -2.352 1.00 95.25 253 LEU A CA 1
ATOM 1888 C C . LEU A 1 253 ? 4.260 10.193 -3.162 1.00 95.25 253 LEU A C 1
ATOM 1890 O O . LEU A 1 253 ? 4.382 10.174 -4.386 1.00 95.25 253 LEU A O 1
ATOM 1894 N N . THR A 1 254 ? 3.959 11.313 -2.502 1.00 95.69 254 THR A N 1
ATOM 1895 C CA . THR A 1 254 ? 3.786 12.611 -3.174 1.00 95.69 254 THR A CA 1
ATOM 1896 C C . THR A 1 254 ? 5.074 13.074 -3.854 1.00 95.69 254 THR A C 1
ATOM 1898 O O . THR A 1 254 ? 5.020 13.563 -4.980 1.00 95.69 254 THR A O 1
ATOM 1901 N N . ARG A 1 255 ? 6.243 12.887 -3.222 1.00 95.38 255 ARG A N 1
ATOM 1902 C CA . ARG A 1 255 ? 7.545 13.207 -3.841 1.00 95.38 255 ARG A CA 1
ATOM 1903 C C . ARG A 1 255 ? 7.819 12.337 -5.063 1.00 95.38 255 ARG A C 1
ATOM 1905 O O . ARG A 1 255 ? 8.233 12.863 -6.090 1.00 95.38 255 ARG A O 1
ATOM 1912 N N . LEU A 1 256 ? 7.554 11.033 -4.974 1.00 93.06 256 LEU A N 1
ATOM 1913 C CA . LEU A 1 256 ? 7.678 10.129 -6.120 1.00 93.06 256 LEU A CA 1
ATOM 1914 C C . LEU A 1 256 ? 6.759 10.557 -7.263 1.00 93.06 256 LEU A C 1
ATOM 1916 O O . LEU A 1 256 ? 7.199 10.618 -8.404 1.00 93.06 256 LEU A O 1
ATOM 1920 N N . MET A 1 257 ? 5.512 10.917 -6.954 1.00 92.19 257 MET A N 1
ATOM 1921 C CA . MET A 1 257 ? 4.552 11.392 -7.947 1.00 92.19 257 MET A CA 1
ATOM 1922 C C . MET A 1 257 ? 4.982 12.712 -8.599 1.00 92.19 257 MET A C 1
ATOM 1924 O O . MET A 1 257 ? 4.804 12.862 -9.803 1.00 92.19 257 MET A O 1
ATOM 1928 N N . ALA A 1 258 ? 5.572 13.637 -7.837 1.00 91.38 258 ALA A N 1
ATOM 1929 C CA . ALA A 1 258 ? 6.097 14.900 -8.358 1.00 91.38 258 ALA A CA 1
ATOM 1930 C C . ALA A 1 258 ? 7.351 14.719 -9.233 1.00 91.38 258 ALA A C 1
ATOM 1932 O O . ALA A 1 258 ? 7.569 15.497 -10.156 1.00 91.38 258 ALA A O 1
ATOM 1933 N N . ASN A 1 259 ? 8.152 13.684 -8.966 1.00 90.31 259 ASN A N 1
ATOM 1934 C CA . ASN A 1 259 ? 9.364 13.370 -9.727 1.00 90.31 259 ASN A CA 1
ATOM 1935 C C . ASN A 1 259 ? 9.093 12.533 -10.991 1.00 90.31 259 ASN A C 1
ATOM 1937 O O . ASN A 1 259 ? 10.033 12.194 -11.711 1.00 90.31 259 ASN A O 1
ATOM 1941 N N . MET A 1 260 ? 7.835 12.172 -11.265 1.00 86.56 260 MET A N 1
ATOM 1942 C CA . MET A 1 260 ? 7.484 11.435 -12.476 1.00 86.56 260 MET A CA 1
ATOM 1943 C C . MET A 1 260 ? 7.572 12.342 -13.707 1.00 86.56 260 MET A C 1
ATOM 1945 O O . MET A 1 260 ? 7.069 13.465 -13.666 1.00 86.56 260 MET A O 1
ATOM 1949 N N . PRO A 1 261 ? 8.131 11.860 -14.832 1.00 79.00 261 PRO A N 1
ATOM 1950 C CA . PRO A 1 261 ? 8.122 12.623 -16.070 1.00 79.00 261 PRO A CA 1
ATOM 1951 C C . PRO A 1 261 ? 6.671 12.846 -16.518 1.00 79.00 261 PRO A C 1
ATOM 1953 O O . PRO A 1 261 ? 5.944 11.891 -16.817 1.00 79.00 261 PRO A O 1
ATOM 1956 N N . SER A 1 262 ? 6.237 14.110 -16.556 1.00 74.25 262 SER A N 1
ATOM 1957 C CA . SER A 1 262 ? 4.983 14.496 -17.202 1.00 74.25 262 SER A CA 1
ATOM 1958 C C . SER A 1 262 ? 5.055 14.047 -18.655 1.00 74.25 262 SER A C 1
ATOM 1960 O O . SER A 1 262 ? 5.905 14.509 -19.412 1.00 74.25 262 SER A O 1
ATOM 1962 N N . SER A 1 263 ? 4.190 13.115 -19.056 1.00 63.03 263 SER A N 1
ATOM 1963 C CA . SER A 1 263 ? 4.158 12.570 -20.419 1.00 63.03 263 SER A CA 1
ATOM 1964 C C . SER A 1 263 ? 3.592 13.566 -21.447 1.00 63.03 263 SER A C 1
ATOM 1966 O O . SER A 1 263 ? 2.915 13.148 -22.377 1.00 63.03 263 SER A O 1
ATOM 1968 N N . GLU A 1 264 ? 3.797 14.870 -21.256 1.00 56.00 264 GLU A N 1
ATOM 1969 C CA . GLU A 1 264 ? 3.151 15.955 -22.010 1.00 56.00 264 GLU A CA 1
ATOM 1970 C C . GLU A 1 264 ? 3.915 16.389 -23.277 1.00 56.00 264 GLU A C 1
ATOM 1972 O O . GLU A 1 264 ? 3.615 17.435 -23.829 1.00 56.00 264 GLU A O 1
ATOM 1977 N N . ASN A 1 265 ? 4.861 15.593 -23.790 1.00 48.25 265 ASN A N 1
ATOM 1978 C CA . ASN A 1 265 ? 5.590 15.910 -25.033 1.00 48.25 265 ASN A CA 1
ATOM 1979 C C . ASN A 1 265 ? 5.529 14.784 -26.090 1.00 48.25 265 ASN A C 1
ATOM 1981 O O . ASN A 1 265 ? 6.535 14.514 -26.747 1.00 48.25 265 ASN A O 1
ATOM 1985 N N . GLY A 1 266 ? 4.388 14.098 -26.231 1.00 44.06 266 GLY A N 1
ATOM 1986 C CA . GLY A 1 266 ? 4.169 13.049 -27.241 1.00 44.06 266 GLY A CA 1
ATOM 1987 C C . GLY A 1 266 ? 2.998 13.358 -28.153 1.00 44.06 266 GLY A C 1
ATOM 1988 O O . GLY A 1 266 ? 1.889 13.498 -27.597 1.00 44.06 266 GLY A O 1
#

InterPro domains:
  IPR038753 NF-kappa-B inhibitor-like protein 1 [PTHR15263] (11-258)

Foldseek 3Di:
DVVVVVVVVVVVVVVVVVVVVVVVCVVVVPPPPPPPVPPPDPPCPVVVPPPDPPPPVVVVVVVVVVDVVVDDPDVVVVVVVVVVVVVPDDDDDDDDDDDDDDDDDDDDDDDDDDDDDDDDDDDDDDDDDPPPPDPPDDVVVVVVVLVVLLVVLVVLVVVLVVVVVPPPDDDVVVLPLADFPVSDSFQPDDLLCSNSADLPDDLVVSLVSLVVQLCCLPLVNCCVVCVSNHDCPPPNVRVVVSSVVSVSSNVSSVVSNVPRPDPPPD

Secondary structure (DSSP, 8-state):
-HHHHHHHHHHHHHHHHHHHHHHHHHHHHSGGGS-TT----TTSSTTT--S-TTHHHHHHHHHHHHHHHSTT--HHHHHHHHHHHGGG--------------------------------------PPP---------HHHHHHHHHHHHHHHHHHHHHHHHHHHHS----TT-TT--B-GGGS----S-TT-TT---TTS-HHHHHHHHHHHHHHH-HHHHHHHHTTTB---TTSHHHHHHHHHHHHHHHHHHHHHHTS------

Radius of gyration: 30.11 Å; chains: 1; bounding box: 80×69×82 Å